Protein 9IUW (pdb70)

Structure (mmCIF, N/CA/C/O backbone):
data_9IUW
#
_entry.id   9IUW
#
_cell.length_a   113.230
_cell.length_b   37.080
_cell.length_c   59.070
_cell.angle_alpha   90.00
_cell.angle_beta   103.56
_cell.angle_gamma   90.00
#
_symmetry.space_group_name_H-M   'C 1 2 1'
#
loop_
_entity.id
_entity.type
_entity.pdbx_description
1 polymer 'Partial alanyl-tRNA synthetase matches COOH terminus'
2 non-polymer 'ZINC ION'
3 water water
#
loop_
_atom_site.group_PDB
_atom_site.id
_atom_site.type_symbol
_atom_site.label_atom_id
_atom_site.label_alt_id
_atom_site.label_comp_id
_atom_site.label_asym_id
_atom_site.label_entity_id
_atom_site.label_seq_id
_atom_site.pdbx_PDB_ins_code
_atom_site.Cartn_x
_atom_site.Cartn_y
_atom_site.Cartn_z
_atom_site.occupancy
_atom_site.B_iso_or_equiv
_atom_site.auth_seq_id
_atom_site.auth_comp_id
_atom_site.auth_asym_id
_atom_site.auth_atom_id
_atom_site.pdbx_PDB_model_num
ATOM 1 N N . THR A 1 2 ? 11.260 -11.589 -38.999 1.00 19.35 2 THR A N 1
ATOM 2 C CA . THR A 1 2 ? 11.900 -12.853 -39.343 1.00 21.35 2 THR A CA 1
ATOM 3 C C . THR A 1 2 ? 11.378 -13.970 -38.462 1.00 18.67 2 THR A C 1
ATOM 4 O O . THR A 1 2 ? 11.138 -13.749 -37.274 1.00 19.19 2 THR A O 1
ATOM 8 N N . ARG A 1 3 ? 11.203 -15.168 -39.021 1.00 15.24 3 ARG A N 1
ATOM 9 C CA . ARG A 1 3 ? 10.865 -16.323 -38.193 1.00 15.64 3 ARG A CA 1
ATOM 10 C C . ARG A 1 3 ? 12.142 -16.864 -37.567 1.00 14.71 3 ARG A C 1
ATOM 11 O O . ARG A 1 3 ? 13.058 -17.286 -38.282 1.00 14.97 3 ARG A O 1
ATOM 19 N N . LEU A 1 4 ? 12.210 -16.854 -36.237 1.00 15.26 4 LEU A N 1
ATOM 20 C CA . LEU A 1 4 ? 13.461 -17.161 -35.540 1.00 15.71 4 LEU A CA 1
ATOM 21 C C . LEU A 1 4 ? 13.444 -18.639 -35.174 1.00 16.76 4 LEU A C 1
ATOM 22 O O . LEU A 1 4 ? 13.008 -19.025 -34.088 1.00 15.95 4 LEU A O 1
ATOM 27 N N . LEU A 1 5 ? 13.915 -19.480 -36.103 1.00 14.54 5 LEU A N 1
ATOM 28 C CA . LEU A 1 5 ? 13.911 -20.924 -35.879 1.00 15.71 5 LEU A CA 1
ATOM 29 C C . LEU A 1 5 ? 14.772 -21.322 -34.690 1.00 13.06 5 LEU A C 1
ATOM 30 O O . LEU A 1 5 ? 14.512 -22.353 -34.054 1.00 16.78 5 LEU A O 1
ATOM 35 N N . TYR A 1 6 ? 15.812 -20.541 -34.383 1.00 14.48 6 TYR A N 1
ATOM 36 C CA . TYR A 1 6 ? 16.679 -20.919 -33.276 1.00 11.15 6 TYR A CA 1
ATOM 37 C C . TYR A 1 6 ? 15.969 -20.817 -31.932 1.00 13.77 6 TYR A C 1
ATOM 38 O O . TYR A 1 6 ? 16.419 -21.436 -30.965 1.00 13.84 6 TYR A O 1
ATOM 47 N N . TYR A 1 7 ? 14.879 -20.045 -31.841 1.00 15.37 7 TYR A N 1
ATOM 48 C CA . TYR A 1 7 ? 14.049 -20.054 -30.640 1.00 15.13 7 TYR A CA 1
ATOM 49 C C . TYR A 1 7 ? 12.991 -21.159 -30.644 1.00 17.83 7 TYR A C 1
ATOM 50 O O . TYR A 1 7 ? 12.449 -21.477 -29.578 1.00 21.27 7 TYR A O 1
ATOM 59 N N . GLU A 1 8 ? 12.662 -21.735 -31.809 1.00 15.23 8 GLU A N 1
ATOM 60 C CA . GLU A 1 8 ? 11.832 -22.940 -31.837 1.00 16.46 8 GLU A CA 1
ATOM 61 C C . GLU A 1 8 ? 12.637 -24.191 -31.502 1.00 20.26 8 GLU A C 1
ATOM 62 O O . GLU A 1 8 ? 12.106 -25.121 -30.883 1.00 18.59 8 GLU A O 1
ATOM 68 N N . ASP A 1 9 ? 13.914 -24.237 -31.904 1.00 17.01 9 ASP A N 1
ATOM 69 C CA . ASP A 1 9 ? 14.737 -25.431 -31.689 1.00 15.74 9 ASP A CA 1
ATOM 70 C C . ASP A 1 9 ? 16.206 -25.003 -31.676 1.00 16.82 9 ASP A C 1
ATOM 71 O O . ASP A 1 9 ? 16.783 -24.756 -32.734 1.00 14.08 9 ASP A O 1
ATOM 76 N N . ALA A 1 10 ? 16.804 -24.948 -30.483 1.00 15.80 10 ALA A N 1
ATOM 77 C CA . ALA A 1 10 ? 18.213 -24.591 -30.393 1.00 16.62 10 ALA A CA 1
ATOM 78 C C . ALA A 1 10 ? 19.136 -25.649 -30.985 1.00 15.60 10 ALA A C 1
ATOM 79 O O . ALA A 1 10 ? 20.326 -25.372 -31.165 1.00 15.01 10 ALA A O 1
ATOM 81 N N . TYR A 1 11 ? 18.629 -26.843 -31.293 1.00 15.14 11 TYR A N 1
ATOM 82 C CA . TYR A 1 11 ? 19.458 -27.910 -31.826 1.00 13.70 11 TYR A CA 1
ATOM 83 C C . TYR A 1 11 ? 19.253 -28.119 -33.323 1.00 14.51 11 TYR A C 1
ATOM 84 O O . TYR A 1 11 ? 19.814 -29.060 -33.896 1.00 15.15 11 TYR A O 1
ATOM 93 N N . LEU A 1 12 ? 18.468 -27.267 -33.964 1.00 14.91 12 LEU A N 1
ATOM 94 C CA . LEU A 1 12 ? 18.335 -27.282 -35.418 1.00 14.40 12 LEU A CA 1
ATOM 95 C C . LEU A 1 12 ? 19.607 -26.714 -36.043 1.00 14.44 12 LEU A C 1
ATOM 96 O O . LEU A 1 12 ? 19.861 -25.512 -35.955 1.00 17.92 12 LEU A O 1
ATOM 101 N N . LYS A 1 13 ? 20.405 -27.590 -36.667 1.00 16.49 13 LYS A N 1
ATOM 102 C CA . LYS A 1 13 ? 21.741 -27.272 -37.162 1.00 17.55 13 LYS A CA 1
ATOM 103 C C . LYS A 1 13 ? 21.752 -26.843 -38.621 1.00 15.26 13 LYS A C 1
ATOM 104 O O . LYS A 1 13 ? 22.730 -26.230 -39.069 1.00 14.60 13 LYS A O 1
ATOM 108 N N . GLU A 1 14 ? 20.721 -27.205 -39.379 1.00 13.32 14 GLU A N 1
ATOM 109 C CA . GLU A 1 14 ? 20.638 -26.928 -40.804 1.00 16.96 14 GLU A CA 1
ATOM 110 C C . GLU A 1 14 ? 19.178 -26.648 -41.119 1.00 16.87 14 GLU A C 1
ATOM 111 O O . GLU A 1 14 ? 18.276 -27.210 -40.484 1.00 15.89 14 GLU A O 1
ATOM 117 N N . ALA A 1 15 ? 18.946 -25.751 -42.072 1.00 15.28 15 ALA A N 1
ATOM 118 C CA . ALA A 1 15 ? 17.588 -25.451 -42.503 1.00 16.04 15 ALA A CA 1
ATOM 119 C C . ALA A 1 15 ? 17.630 -24.843 -43.894 1.00 18.80 15 ALA A C 1
ATOM 120 O O . ALA A 1 15 ? 18.689 -24.454 -44.396 1.00 14.74 15 ALA A O 1
ATOM 122 N N . LYS A 1 16 ? 16.456 -24.769 -44.514 1.00 16.36 16 LYS A N 1
ATOM 123 C CA . LYS A 1 16 ? 16.280 -24.042 -45.764 1.00 14.46 16 LYS A CA 1
ATOM 124 C C . LYS A 1 16 ? 15.563 -22.722 -45.499 1.00 15.27 16 LYS A C 1
ATOM 125 O O . LYS A 1 16 ? 14.836 -22.572 -44.515 1.00 17.93 16 LYS A O 1
ATOM 127 N N . ALA A 1 17 ? 15.776 -21.756 -46.392 1.00 13.45 17 ALA A N 1
ATOM 128 C CA . ALA A 1 17 ? 15.174 -20.436 -46.255 1.00 13.46 17 ALA A CA 1
ATOM 129 C C . ALA A 1 17 ? 15.033 -19.808 -47.637 1.00 13.61 17 ALA A C 1
ATOM 130 O O . ALA A 1 17 ? 15.648 -20.256 -48.604 1.00 19.23 17 ALA A O 1
ATOM 132 N N . LYS A 1 18 ? 14.202 -18.779 -47.722 1.00 15.86 18 LYS A N 1
ATOM 133 C CA . LYS A 1 18 ? 14.041 -17.996 -48.947 1.00 15.67 18 LYS A CA 1
ATOM 134 C C . LYS A 1 18 ? 14.645 -16.614 -48.745 1.00 12.66 18 LYS A C 1
ATOM 135 O O . LYS A 1 18 ? 14.416 -15.980 -47.714 1.00 15.17 18 LYS A O 1
ATOM 137 N N . VAL A 1 19 ? 15.409 -16.144 -49.730 1.00 15.42 19 VAL A N 1
ATOM 138 C CA . VAL A 1 19 ? 15.923 -14.776 -49.709 1.00 14.73 19 VAL A CA 1
ATOM 139 C C . VAL A 1 19 ? 14.796 -13.792 -50.038 1.00 17.47 19 VAL A C 1
ATOM 140 O O . VAL A 1 19 ? 14.188 -13.855 -51.113 1.00 18.85 19 VAL A O 1
ATOM 144 N N . LEU A 1 20 ? 14.514 -12.874 -49.109 1.00 18.28 20 LEU A N 1
ATOM 145 C CA . LEU A 1 20 ? 13.557 -11.790 -49.335 1.00 18.26 20 LEU A CA 1
ATOM 146 C C . LEU A 1 20 ? 14.204 -10.535 -49.916 1.00 21.77 20 LEU A C 1
ATOM 147 O O . LEU A 1 20 ? 13.628 -9.896 -50.807 1.00 21.65 20 LEU A O 1
ATOM 152 N N . GLU A 1 21 ? 15.377 -10.147 -49.417 1.00 18.28 21 GLU A N 1
ATOM 153 C CA . GLU A 1 21 ? 16.018 -8.903 -49.817 1.00 19.56 21 GLU A CA 1
ATOM 154 C C . GLU A 1 21 ? 17.525 -9.094 -49.795 1.00 23.25 21 GLU A C 1
ATOM 155 O O . GLU A 1 21 ? 18.054 -9.882 -49.003 1.00 21.32 21 GLU A O 1
ATOM 161 N N . VAL A 1 22 ? 18.208 -8.375 -50.683 1.00 20.90 22 VAL A N 1
ATOM 162 C CA . VAL A 1 22 ? 19.664 -8.290 -50.698 1.00 22.42 22 VAL A CA 1
ATOM 163 C C . VAL A 1 22 ? 19.985 -6.806 -50.715 1.00 27.52 22 VAL A C 1
ATOM 164 O O . VAL A 1 22 ? 19.786 -6.142 -51.739 1.00 31.87 22 VAL A O 1
ATOM 168 N N . LYS A 1 23 ? 20.470 -6.277 -49.594 1.00 26.73 23 LYS A N 1
ATOM 169 C CA . LYS A 1 23 ? 20.544 -4.829 -49.406 1.00 30.67 23 LYS A CA 1
ATOM 170 C C . LYS A 1 23 ? 21.982 -4.334 -49.309 1.00 39.65 23 LYS A C 1
ATOM 171 O O . LYS A 1 23 ? 22.445 -3.616 -50.197 1.00 56.49 23 LYS A O 1
ATOM 173 N N . ASP A 1 24 ? 22.698 -4.674 -48.245 1.00 33.43 24 ASP A N 1
ATOM 174 C CA . ASP A 1 24 ? 23.984 -4.047 -47.955 1.00 37.42 24 ASP A CA 1
ATOM 175 C C . ASP A 1 24 ? 24.977 -5.153 -47.609 1.00 34.54 24 ASP A C 1
ATOM 176 O O . ASP A 1 24 ? 25.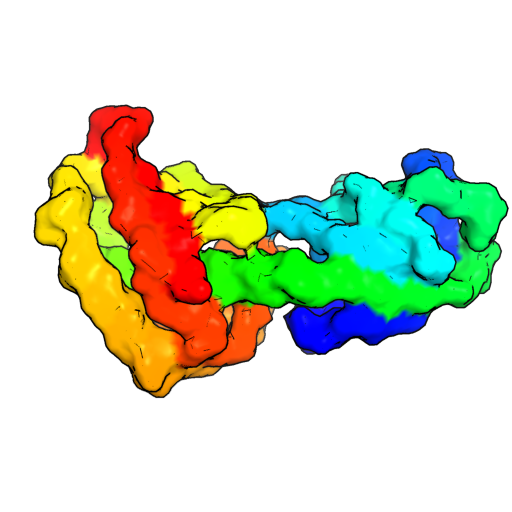342 -5.353 -46.450 1.00 36.84 24 ASP A O 1
ATOM 178 N N . ASN A 1 25 ? 25.408 -5.889 -48.633 1.00 28.42 25 ASN A N 1
ATOM 179 C CA . ASN A 1 25 ? 26.201 -7.107 -48.487 1.00 26.76 25 ASN A CA 1
ATOM 180 C C . ASN A 1 25 ? 25.506 -8.151 -47.625 1.00 24.19 25 ASN A C 1
ATOM 181 O O . ASN A 1 25 ? 26.141 -9.128 -47.214 1.00 19.05 25 ASN A O 1
ATOM 186 N N . ALA A 1 26 ? 24.212 -7.991 -47.371 1.00 20.51 26 ALA A N 1
ATOM 187 C CA . ALA A 1 26 ? 23.512 -8.785 -46.376 1.00 16.00 26 ALA A CA 1
ATOM 188 C C . ALA A 1 26 ? 22.255 -9.391 -46.977 1.00 19.89 26 ALA A C 1
ATOM 189 O O . ALA A 1 26 ? 21.641 -8.818 -47.883 1.00 19.97 26 ALA A O 1
ATOM 191 N N . LEU A 1 27 ? 21.872 -10.556 -46.456 1.00 16.26 27 LEU A N 1
ATOM 192 C CA . LEU A 1 27 ? 20.666 -11.251 -46.884 1.00 15.62 27 LEU A CA 1
ATOM 193 C C . LEU A 1 27 ? 19.615 -11.170 -45.790 1.00 17.29 27 LEU A C 1
ATOM 194 O O . LEU A 1 27 ? 19.900 -11.459 -44.618 1.00 12.75 27 LEU A O 1
ATOM 199 N N . LEU A 1 28 ? 18.405 -10.773 -46.180 1.00 13.49 28 LEU A N 1
ATOM 200 C CA . LEU A 1 28 ? 17.221 -10.868 -45.335 1.00 17.27 28 LEU A CA 1
ATOM 201 C C . LEU A 1 28 ? 16.477 -12.137 -45.740 1.00 15.42 28 LEU A C 1
ATOM 202 O O . LEU A 1 28 ? 16.120 -12.299 -46.911 1.00 15.31 28 LEU A O 1
ATOM 207 N N . LEU A 1 29 ? 16.265 -13.037 -44.789 1.00 14.72 29 LEU A N 1
ATOM 208 C CA . LEU A 1 29 ? 15.647 -14.331 -45.049 1.00 13.40 29 LEU A CA 1
ATOM 209 C C . LEU A 1 29 ? 14.268 -14.357 -44.408 1.00 15.69 29 LEU A C 1
ATOM 210 O O . LEU A 1 29 ? 14.000 -13.631 -43.446 1.00 16.22 29 LEU A O 1
ATOM 215 N N . ASP A 1 30 ? 13.398 -15.231 -44.914 1.00 15.32 30 ASP A N 1
ATOM 216 C CA . ASP A 1 30 ? 12.091 -15.336 -44.281 1.00 18.04 30 ASP A CA 1
ATOM 217 C C . ASP A 1 30 ? 12.184 -16.035 -42.928 1.00 17.31 30 ASP A C 1
ATOM 218 O O . ASP A 1 30 ? 11.390 -15.739 -42.027 1.00 16.08 30 ASP A O 1
ATOM 223 N N . GLN A 1 31 ? 13.155 -16.935 -42.758 1.00 14.07 31 GLN A N 1
ATOM 224 C CA . GLN A 1 31 ? 13.370 -17.640 -41.496 1.00 16.65 31 GLN A CA 1
ATOM 225 C C . GLN A 1 31 ? 14.852 -17.958 -41.357 1.00 13.32 31 GLN A C 1
ATOM 226 O O . GLN A 1 31 ? 15.557 -18.101 -42.355 1.00 14.19 31 GLN A O 1
ATOM 232 N N . THR A 1 32 ? 15.331 -18.087 -40.116 1.00 12.24 32 THR A N 1
ATOM 233 C CA . THR A 1 32 ? 16.760 -18.347 -39.973 1.00 13.81 32 THR A CA 1
ATOM 234 C C . THR A 1 32 ? 17.056 -19.127 -38.704 1.00 12.89 32 THR A C 1
ATOM 235 O O . THR A 1 32 ? 16.350 -19.006 -37.701 1.00 12.55 32 THR A O 1
ATOM 239 N N . ILE A 1 33 ? 18.141 -19.907 -38.755 1.00 10.60 33 ILE A N 1
ATOM 240 C CA . ILE A 1 33 ? 18.698 -20.538 -37.568 1.00 10.25 33 ILE A CA 1
ATOM 241 C C . ILE A 1 33 ? 19.884 -19.772 -37.009 1.00 14.00 33 ILE A C 1
ATOM 242 O O . ILE A 1 33 ? 20.416 -20.172 -35.967 1.00 11.41 33 ILE A O 1
ATOM 247 N N . PHE A 1 34 ? 20.311 -18.682 -37.655 1.00 9.29 34 PHE A N 1
ATOM 248 C CA . PHE A 1 34 ? 21.486 -17.939 -37.197 1.00 11.25 34 PHE A CA 1
ATOM 249 C C . PHE A 1 34 ? 21.110 -16.974 -36.082 1.00 9.39 34 PHE A C 1
ATOM 250 O O . PHE A 1 34 ? 20.308 -16.055 -36.286 1.00 11.85 34 PHE A O 1
ATOM 258 N N . TYR A 1 35 ? 21.708 -17.166 -34.910 1.00 11.35 35 TYR A N 1
ATOM 259 C CA . TYR A 1 35 ? 21.450 -16.278 -33.785 1.00 10.97 35 TYR A CA 1
ATOM 260 C C . TYR A 1 35 ? 22.134 -14.930 -34.010 1.00 13.43 35 TYR A C 1
ATOM 261 O O . TYR A 1 35 ? 23.351 -14.893 -34.249 1.00 14.54 35 TYR A O 1
ATOM 270 N N . PRO A 1 36 ? 21.403 -13.814 -33.941 1.00 10.70 36 PRO A N 1
ATOM 271 C CA . PRO A 1 36 ? 22.027 -12.493 -34.043 1.00 10.11 36 PRO A CA 1
ATOM 272 C C . PRO A 1 36 ? 22.536 -11.995 -32.697 1.00 11.29 36 PRO A C 1
ATOM 273 O O . PRO A 1 36 ? 21.988 -12.310 -31.643 1.00 14.51 36 PRO A O 1
ATOM 277 N N . THR A 1 37 ? 23.600 -11.190 -32.754 1.00 15.31 37 THR A N 1
ATOM 278 C CA . THR A 1 37 ? 24.270 -10.703 -31.547 1.00 12.19 37 THR A CA 1
ATOM 279 C C . THR A 1 37 ? 23.265 -10.096 -30.570 1.00 16.51 37 THR A C 1
ATOM 280 O O . THR A 1 37 ? 22.458 -9.246 -30.946 1.00 17.44 37 THR A O 1
ATOM 284 N N . GLY A 1 38 ? 23.300 -10.546 -29.321 1.00 16.70 38 GLY A N 1
ATOM 285 C CA . GLY A 1 38 ? 22.439 -9.953 -28.302 1.00 17.42 38 GLY A CA 1
ATOM 286 C C . GLY A 1 38 ? 22.529 -10.711 -26.996 1.00 19.06 38 GLY A C 1
ATOM 287 O O . GLY A 1 38 ? 22.889 -11.892 -26.960 1.00 18.50 38 GLY A O 1
ATOM 288 N N . GLY A 1 39 ? 22.197 -10.001 -25.910 1.00 19.73 39 GLY A N 1
ATOM 289 C CA . GLY A 1 39 ? 22.137 -10.644 -24.607 1.00 22.12 39 GLY A CA 1
ATOM 290 C C . GLY A 1 39 ? 23.470 -11.104 -24.058 1.00 19.84 39 GLY A C 1
ATOM 291 O O . GLY A 1 39 ? 23.502 -11.981 -23.178 1.00 20.00 39 GLY A O 1
ATOM 292 N N . GLY A 1 40 ? 24.573 -10.535 -24.549 1.00 21.13 40 GLY A N 1
ATOM 293 C CA . GLY A 1 40 ? 25.906 -10.985 -24.207 1.00 18.23 40 GLY A CA 1
ATOM 294 C C . GLY A 1 40 ? 26.417 -12.173 -24.998 1.00 15.41 40 GLY A C 1
ATOM 295 O O . GLY A 1 40 ? 27.594 -12.536 -24.842 1.00 13.53 40 GLY A O 1
ATOM 296 N N . GLN A 1 41 ? 25.567 -12.805 -25.849 1.00 12.36 41 GLN A N 1
ATOM 297 C CA . GLN A 1 41 ? 25.962 -13.965 -26.643 1.00 11.08 41 GLN A CA 1
ATOM 298 C C . GLN A 1 41 ? 26.324 -13.524 -28.056 1.00 12.85 41 GLN A C 1
ATOM 299 O O . GLN A 1 41 ? 25.501 -12.882 -28.724 1.00 13.40 41 GLN A O 1
ATOM 305 N N . PRO A 1 42 ? 27.517 -13.861 -28.545 1.00 12.05 42 PRO A N 1
ATOM 306 C CA . PRO A 1 42 ? 27.900 -13.488 -29.917 1.00 14.32 42 PRO A CA 1
ATOM 307 C C . PRO A 1 42 ? 27.015 -14.152 -30.961 1.00 12.75 42 PRO A C 1
ATOM 308 O O . PRO A 1 42 ? 26.389 -15.184 -30.719 1.00 11.72 42 PRO A O 1
ATOM 312 N N . HIS A 1 43 ? 26.992 -13.548 -32.148 1.00 11.26 43 HIS A N 1
ATOM 313 C CA . HIS A 1 43 ? 26.228 -14.098 -33.255 1.00 11.90 43 HIS A CA 1
ATOM 314 C C . HIS A 1 43 ? 26.841 -15.411 -33.733 1.00 11.90 43 HIS A C 1
ATOM 315 O O . HIS A 1 43 ? 28.034 -15.678 -33.546 1.00 11.24 43 HIS A O 1
ATOM 322 N N . ASP A 1 44 ? 25.995 -16.247 -34.327 1.00 11.89 44 ASP A N 1
ATOM 323 C CA . ASP A 1 44 ? 26.427 -17.533 -34.841 1.00 11.85 44 ASP A CA 1
ATOM 324 C C . ASP A 1 44 ? 27.374 -17.361 -36.015 1.00 11.95 44 ASP A C 1
ATOM 325 O O . ASP A 1 44 ? 27.332 -16.365 -36.740 1.00 12.92 44 ASP A O 1
ATOM 330 N N . ARG A 1 45 ? 28.225 -18.353 -36.186 1.00 10.45 45 ARG A N 1
ATOM 331 C CA . ARG A 1 45 ? 29.043 -18.524 -37.373 1.00 11.16 45 ARG A CA 1
ATOM 332 C C . ARG A 1 45 ? 28.416 -19.619 -38.221 1.00 11.80 45 ARG A C 1
ATOM 333 O O . ARG A 1 45 ? 27.634 -20.433 -37.727 1.00 12.58 45 ARG A O 1
ATOM 341 N N . GLY A 1 46 ? 28.749 -19.637 -39.504 1.00 10.57 46 GLY A N 1
ATOM 342 C CA . GLY A 1 46 ? 28.217 -20.694 -40.349 1.00 10.65 46 GLY A CA 1
ATOM 343 C C . GLY A 1 46 ? 28.316 -20.315 -41.815 1.00 12.23 46 GLY A C 1
ATOM 344 O O . GLY A 1 46 ? 29.110 -19.461 -42.191 1.00 10.22 46 GLY A O 1
ATOM 345 N N . TRP A 1 47 ? 27.467 -20.961 -42.620 1.00 8.17 47 TRP A N 1
ATOM 346 C CA . TRP A 1 47 ? 27.527 -20.848 -44.069 1.00 12.08 47 TRP A CA 1
ATOM 347 C C . TRP A 1 47 ? 26.111 -20.794 -44.626 1.00 13.40 47 TRP A C 1
ATOM 348 O O . TRP A 1 47 ? 25.191 -21.407 -44.080 1.00 11.60 47 TRP A O 1
ATOM 359 N N . ILE A 1 48 ? 25.945 -20.041 -45.709 1.00 8.75 48 ILE A N 1
ATOM 360 C CA . ILE A 1 48 ? 24.717 -20.022 -46.493 1.00 9.64 48 ILE A CA 1
ATOM 361 C C . ILE A 1 48 ? 25.116 -20.392 -47.916 1.00 11.50 48 ILE A C 1
ATOM 362 O O . ILE A 1 48 ? 25.929 -19.692 -48.528 1.00 10.56 48 ILE A O 1
ATOM 367 N N . ASN A 1 49 ? 24.583 -21.503 -48.422 1.00 11.76 49 ASN A N 1
ATOM 368 C CA . ASN A 1 49 ? 25.021 -22.062 -49.712 1.00 13.92 49 ASN A CA 1
ATOM 369 C C . ASN A 1 49 ? 26.540 -22.215 -49.778 1.00 14.04 49 ASN A C 1
ATOM 370 O O . ASN A 1 49 ? 27.165 -21.983 -50.815 1.00 13.10 49 ASN A O 1
ATOM 375 N N . GLY A 1 50 ? 27.142 -22.611 -48.663 1.00 12.53 50 GLY A N 1
ATOM 376 C CA . GLY A 1 50 ? 28.581 -22.786 -48.626 1.00 14.23 50 GLY A CA 1
ATOM 377 C C . GLY A 1 50 ? 29.391 -21.510 -48.651 1.00 14.07 50 GLY A C 1
ATOM 378 O O . GLY A 1 50 ? 30.591 -21.562 -48.933 1.00 14.85 50 GLY A O 1
ATOM 379 N N . VAL A 1 51 ? 28.766 -20.368 -48.372 1.00 10.60 51 VAL A N 1
ATOM 380 C CA . VAL A 1 51 ? 29.420 -19.060 -48.314 1.00 9.35 51 VAL A CA 1
ATOM 381 C C . VAL A 1 51 ? 29.528 -18.633 -46.856 1.00 10.77 51 VAL A C 1
ATOM 382 O O . VAL A 1 51 ? 28.546 -18.714 -46.111 1.00 10.87 51 VAL A O 1
ATOM 386 N N . GLU A 1 52 ? 30.707 -18.140 -46.460 1.00 11.43 52 GLU A N 1
ATOM 387 C CA . GLU A 1 52 ? 30.937 -17.751 -45.068 1.00 10.31 52 GLU A CA 1
ATOM 388 C C . GLU A 1 52 ? 30.037 -16.599 -44.647 1.00 13.38 52 GLU A C 1
ATOM 389 O O . GLU A 1 52 ? 29.930 -15.585 -45.345 1.00 13.98 52 GLU A O 1
ATOM 395 N N . VAL A 1 53 ? 29.415 -16.743 -43.480 1.00 11.63 53 VAL A N 1
ATOM 396 C CA . VAL A 1 53 ? 28.645 -15.669 -42.857 1.00 11.19 53 VAL A CA 1
ATOM 397 C C . VAL A 1 53 ? 29.589 -14.795 -42.035 1.00 13.59 53 VAL A C 1
ATOM 398 O O . VAL A 1 53 ? 30.366 -15.308 -41.220 1.00 15.45 53 VAL A O 1
ATOM 402 N N . LEU A 1 54 ? 29.535 -13.477 -42.257 1.00 11.36 54 LEU A N 1
ATOM 403 C CA . LEU A 1 54 ? 30.452 -12.538 -41.608 1.00 13.70 54 LEU A CA 1
ATOM 404 C C . LEU A 1 54 ? 29.839 -11.835 -40.402 1.00 14.49 54 LEU A C 1
ATOM 405 O O . LEU A 1 54 ? 30.576 -11.379 -39.508 1.00 16.03 54 LEU A O 1
ATOM 410 N N . ASP A 1 55 ? 28.521 -11.736 -40.361 1.00 13.60 55 ASP A N 1
ATOM 411 C CA . ASP A 1 55 ? 27.807 -11.014 -39.320 1.00 12.43 55 ASP A CA 1
ATOM 412 C C . ASP A 1 55 ? 26.349 -11.426 -39.383 1.00 12.77 55 ASP A C 1
ATOM 413 O O . ASP A 1 55 ? 25.834 -11.778 -40.454 1.00 11.72 55 ASP A O 1
ATOM 418 N N . VAL A 1 56 ? 25.706 -11.414 -38.221 1.00 11.71 56 VAL A N 1
ATOM 419 C CA . VAL A 1 56 ? 24.266 -11.626 -38.107 1.00 12.92 56 VAL A CA 1
ATOM 420 C C . VAL A 1 56 ? 23.770 -10.612 -37.089 1.00 14.23 56 VAL A C 1
ATOM 421 O O . VAL A 1 56 ? 24.233 -10.613 -35.944 1.00 13.36 56 VAL A O 1
ATOM 425 N N . TYR A 1 57 ? 22.822 -9.767 -37.489 1.00 14.58 57 TYR A N 1
ATOM 426 C CA . TYR A 1 57 ? 22.333 -8.729 -36.596 1.00 15.42 57 TYR A CA 1
ATOM 427 C C . TYR A 1 57 ? 20.857 -8.487 -36.865 1.00 17.31 57 TYR A C 1
ATOM 428 O O . TYR A 1 57 ? 20.329 -8.840 -37.923 1.00 15.19 57 TYR A O 1
ATOM 437 N N . LYS A 1 58 ? 20.216 -7.864 -35.886 1.00 16.51 58 LYS A N 1
ATOM 438 C CA . LYS A 1 58 ? 18.792 -7.517 -36.030 1.00 20.08 58 LYS A CA 1
ATOM 439 C C . LYS A 1 58 ? 18.674 -6.026 -36.360 1.00 29.06 58 LYS A C 1
ATOM 440 O O . LYS A 1 58 ? 19.418 -5.223 -35.764 1.00 30.79 58 LYS A O 1
ATOM 446 N N . ASP A 1 59 ? 17.812 -5.682 -37.302 1.00 22.95 59 ASP A N 1
ATOM 447 C CA . ASP A 1 59 ? 17.566 -4.263 -37.644 1.00 27.53 59 ASP A CA 1
ATOM 448 C C . ASP A 1 59 ? 16.604 -3.695 -36.602 1.00 33.32 59 ASP A C 1
ATOM 449 O O . ASP A 1 59 ? 16.095 -4.471 -35.770 1.00 33.30 59 ASP A O 1
ATOM 454 N N . GLU A 1 60 ? 16.354 -2.387 -36.669 1.00 30.00 60 GLU A N 1
ATOM 455 C CA . GLU A 1 60 ? 15.513 -1.752 -35.628 1.00 30.00 60 GLU A CA 1
ATOM 456 C C . GLU A 1 60 ? 14.075 -2.303 -35.658 1.00 30.00 60 GLU A C 1
ATOM 457 O O . GLU A 1 60 ? 13.381 -2.138 -34.650 1.00 30.00 60 GLU A O 1
ATOM 459 N N . GLU A 1 61 ? 13.658 -2.956 -36.747 1.00 38.28 61 GLU A N 1
ATOM 460 C CA . GLU A 1 61 ? 12.309 -3.576 -36.851 1.00 31.96 61 GLU A CA 1
ATOM 461 C C . GLU A 1 61 ? 12.283 -5.023 -36.340 1.00 34.16 61 GLU A C 1
ATOM 462 O O . GLU A 1 61 ? 11.207 -5.627 -36.338 1.00 36.45 61 GLU A O 1
ATOM 464 N N . GLY A 1 62 ? 13.434 -5.575 -35.982 1.00 31.46 62 GLY A N 1
ATOM 465 C CA . GLY A 1 62 ? 13.489 -6.945 -35.443 1.00 31.63 62 GLY A CA 1
ATOM 466 C C . GLY A 1 62 ? 13.902 -7.977 -36.476 1.00 27.93 62 GLY A C 1
ATOM 467 O O . GLY A 1 62 ? 13.996 -9.147 -36.099 1.00 30.63 62 GLY A O 1
ATOM 468 N N . ASN A 1 63 ? 14.097 -7.576 -37.729 1.00 25.29 63 ASN A N 1
ATOM 469 C CA . ASN A 1 63 ? 14.410 -8.562 -38.755 1.00 21.46 63 ASN A CA 1
ATOM 470 C C . ASN A 1 63 ? 15.909 -8.844 -38.782 1.00 20.27 63 ASN A C 1
ATOM 471 O O . ASN A 1 63 ? 16.727 -7.988 -38.442 1.00 20.34 63 ASN A O 1
ATOM 476 N N . VAL A 1 64 ? 16.267 -10.052 -39.211 1.00 19.90 64 VAL A N 1
ATOM 477 C CA . VAL A 1 64 ? 17.637 -10.546 -39.086 1.00 16.66 64 VAL A CA 1
ATOM 478 C C . VAL A 1 64 ? 18.334 -10.470 -40.441 1.00 14.97 64 VAL A C 1
ATOM 479 O O . VAL A 1 64 ? 17.869 -11.062 -41.422 1.00 13.52 64 VAL A O 1
ATOM 483 N N . TRP A 1 65 ? 19.464 -9.772 -40.484 1.00 10.95 65 TRP A N 1
ATOM 484 C CA . TRP A 1 65 ? 20.268 -9.636 -41.690 1.00 14.38 65 TRP A CA 1
ATOM 485 C C . TRP A 1 65 ? 21.540 -10.469 -41.567 1.00 14.58 65 TRP A C 1
ATOM 486 O O . TRP A 1 65 ? 22.147 -10.530 -40.496 1.00 14.61 65 TRP A O 1
ATOM 497 N N . HIS A 1 66 ? 21.943 -11.118 -42.667 1.00 12.35 66 HIS A N 1
ATOM 498 C CA . HIS A 1 66 ? 23.103 -12.011 -42.679 1.00 15.75 66 HIS A CA 1
ATOM 499 C C . HIS A 1 66 ? 24.134 -11.464 -43.660 1.00 16.43 66 HIS A C 1
ATOM 500 O O . HIS A 1 66 ? 23.913 -11.495 -44.875 1.00 16.00 66 HIS A O 1
ATOM 507 N N . VAL A 1 67 ? 25.261 -10.970 -43.156 1.00 15.05 67 VAL A N 1
ATOM 508 C CA . VAL A 1 67 ? 26.315 -10.492 -44.045 1.00 16.23 67 VAL A CA 1
ATOM 509 C C . VAL A 1 67 ? 27.062 -11.698 -44.600 1.00 13.59 67 VAL A C 1
ATOM 510 O O . VAL A 1 67 ? 27.452 -12.593 -43.842 1.00 14.41 67 VAL A O 1
ATOM 514 N N . VAL A 1 68 ? 27.247 -11.743 -45.924 1.00 13.38 68 VAL A N 1
ATOM 515 C CA . VAL A 1 68 ? 27.920 -12.879 -46.541 1.00 14.58 68 VAL A CA 1
ATOM 516 C C . VAL A 1 68 ? 29.186 -12.408 -47.243 1.00 14.67 68 VAL A C 1
ATOM 517 O O . VAL A 1 68 ? 29.277 -11.275 -47.728 1.00 13.92 68 VAL A O 1
ATOM 521 N N . LYS A 1 69 ? 30.174 -13.310 -47.301 1.00 14.95 69 LYS A N 1
ATOM 522 C CA . LYS A 1 69 ? 31.475 -12.986 -47.877 1.00 12.42 69 LYS A CA 1
ATOM 523 C C . LYS A 1 69 ? 31.471 -13.019 -49.402 1.00 14.35 69 LYS A C 1
ATOM 524 O O . LYS A 1 69 ? 32.365 -12.422 -50.009 1.00 15.75 69 LYS A O 1
ATOM 530 N N . GLU A 1 70 ? 30.483 -13.666 -50.033 1.00 14.02 70 GLU A N 1
ATOM 531 C CA . GLU A 1 70 ? 30.378 -13.724 -51.498 1.00 13.39 70 GLU A CA 1
ATOM 532 C C . GLU A 1 70 ? 28.942 -13.387 -51.883 1.00 19.30 70 GLU A C 1
ATOM 533 O O . GLU A 1 70 ? 28.074 -14.265 -51.893 1.00 21.60 70 GLU A O 1
ATOM 539 N N . LEU A 1 71 ? 28.696 -12.129 -52.230 1.00 19.90 71 LEU A N 1
ATOM 540 C CA . LEU A 1 71 ? 27.330 -11.690 -52.493 1.00 18.78 71 LEU A CA 1
ATOM 541 C C . LEU A 1 71 ? 26.826 -12.095 -53.873 1.00 20.36 71 LEU A C 1
ATOM 542 O O . LEU A 1 71 ? 25.609 -12.193 -54.064 1.00 19.86 71 LEU A O 1
ATOM 547 N N . GLU A 1 72 ? 27.729 -12.352 -54.824 1.00 18.73 72 GLU A N 1
ATOM 548 C CA . GLU A 1 72 ? 27.349 -12.403 -56.230 1.00 18.37 72 GLU A CA 1
ATOM 549 C C . GLU A 1 72 ? 26.318 -13.490 -56.526 1.00 21.29 72 GLU A C 1
ATOM 550 O O . GLU A 1 72 ? 25.513 -13.337 -57.450 1.00 25.75 72 GLU A O 1
ATOM 552 N N . LYS A 1 73 ? 26.315 -14.589 -55.772 1.00 24.34 73 LYS A N 1
ATOM 553 C CA . LYS A 1 73 ? 25.443 -15.716 -56.090 1.00 24.55 73 LYS A CA 1
ATOM 554 C C . LYS A 1 73 ? 24.167 -15.736 -55.253 1.00 24.30 73 LYS A C 1
ATOM 555 O O . LYS A 1 73 ? 23.634 -16.816 -54.986 1.00 32.77 73 LYS A O 1
ATOM 557 N N . PHE A 1 74 ? 23.661 -14.574 -54.833 1.00 19.11 74 PHE A N 1
ATOM 558 C CA . PHE A 1 74 ? 22.403 -14.486 -54.099 1.00 15.23 74 PHE A CA 1
ATOM 559 C C . PHE A 1 74 ? 21.493 -13.440 -54.728 1.00 17.10 74 PHE A C 1
ATOM 560 O O . PHE A 1 74 ? 21.916 -12.297 -54.941 1.00 18.98 74 PHE A O 1
ATOM 568 N N . LYS A 1 75 ? 20.238 -13.806 -54.965 1.00 16.63 75 LYS A N 1
ATOM 569 C CA . LYS A 1 75 ? 19.230 -12.886 -55.476 1.00 20.09 75 LYS A CA 1
ATOM 570 C C . LYS A 1 75 ? 17.913 -13.098 -54.741 1.00 17.42 75 LYS A C 1
ATOM 571 O O . LYS A 1 75 ? 17.650 -14.189 -54.226 1.00 17.02 75 LYS A O 1
ATOM 573 N N . PRO A 1 76 ? 17.061 -12.075 -54.686 1.00 19.12 76 PRO A N 1
ATOM 574 C CA . PRO A 1 76 ? 15.747 -12.257 -54.060 1.00 17.64 76 PRO A CA 1
ATOM 575 C C . PRO A 1 76 ? 14.997 -13.420 -54.687 1.00 18.10 76 PRO A C 1
ATOM 576 O O . PRO A 1 76 ? 15.036 -13.628 -55.903 1.00 21.90 76 PRO A O 1
ATOM 580 N N . GLY A 1 77 ? 14.339 -14.202 -53.835 1.00 16.82 77 GLY A N 1
ATOM 581 C CA . GLY A 1 77 ? 13.635 -15.387 -54.267 1.00 18.32 77 GLY A CA 1
ATOM 582 C C . GLY A 1 77 ? 14.447 -16.667 -54.257 1.00 22.32 77 GLY A C 1
ATOM 583 O O . GLY A 1 77 ? 13.856 -17.752 -54.362 1.00 23.71 77 GLY A O 1
ATOM 584 N N . ASP A 1 78 ? 15.776 -16.588 -54.141 1.00 18.56 78 ASP A N 1
ATOM 585 C CA . ASP A 1 78 ? 16.580 -17.803 -54.083 1.00 17.20 78 ASP A CA 1
ATOM 586 C C . ASP A 1 78 ? 16.230 -18.618 -52.846 1.00 17.42 78 ASP A C 1
ATOM 587 O O . ASP A 1 78 ? 15.964 -18.068 -51.771 1.00 17.58 78 ASP A O 1
ATOM 592 N N . GLU A 1 79 ? 16.203 -19.936 -53.014 1.00 17.92 79 GLU A N 1
ATOM 593 C CA . GLU A 1 79 ? 16.144 -20.855 -51.890 1.00 19.36 79 GLU A CA 1
ATOM 594 C C . GLU A 1 79 ? 17.575 -21.176 -51.479 1.00 18.27 79 GLU A C 1
ATOM 595 O O . GLU A 1 79 ? 18.392 -21.571 -52.320 1.00 20.25 79 GLU A O 1
ATOM 597 N N . VAL A 1 80 ? 17.894 -20.978 -50.201 1.00 16.30 80 VAL A N 1
ATOM 598 C CA . VAL A 1 80 ? 19.268 -21.159 -49.758 1.00 14.75 80 VAL A CA 1
ATOM 599 C C . VAL A 1 80 ? 19.291 -22.201 -48.650 1.00 14.45 80 VAL A C 1
ATOM 600 O O . VAL A 1 80 ? 18.295 -22.419 -47.956 1.00 14.79 80 VAL A O 1
ATOM 604 N N . GLU A 1 81 ? 20.441 -22.853 -48.499 1.00 13.03 81 GLU A N 1
ATOM 605 C CA . GLU A 1 81 ? 20.673 -23.811 -47.430 1.00 14.10 81 GLU A CA 1
ATOM 606 C C . GLU A 1 81 ? 21.462 -23.138 -46.312 1.00 13.94 81 GLU A C 1
ATOM 607 O O . GLU A 1 81 ? 22.517 -22.549 -46.561 1.00 13.17 81 GLU A O 1
ATOM 609 N N . LEU A 1 82 ? 20.941 -23.216 -45.088 1.00 12.69 82 LEU A N 1
ATOM 610 C CA . LEU A 1 82 ? 21.595 -22.644 -43.918 1.00 12.19 82 LEU A CA 1
ATOM 611 C C . LEU A 1 82 ? 22.307 -23.752 -43.155 1.00 12.59 82 LEU A C 1
ATOM 612 O O . LEU A 1 82 ? 21.725 -24.814 -42.924 1.00 12.98 82 LEU A O 1
ATOM 617 N N . LYS A 1 83 ? 23.544 -23.494 -42.738 1.00 10.09 83 LYS A N 1
ATOM 618 C CA . LYS A 1 83 ? 24.300 -24.459 -41.942 1.00 8.80 83 LYS A CA 1
ATOM 619 C C . LYS A 1 83 ? 25.058 -23.729 -40.845 1.00 11.72 83 LYS A C 1
ATOM 620 O O . LYS A 1 83 ? 25.922 -22.901 -41.137 1.00 10.87 83 LYS A O 1
ATOM 626 N N . LEU A 1 84 ? 24.770 -24.071 -39.587 1.00 11.52 84 LEU A N 1
ATOM 627 C CA . LEU A 1 84 ? 25.498 -23.472 -38.482 1.00 10.69 84 LEU A CA 1
ATOM 628 C C . LEU A 1 84 ? 26.897 -24.056 -38.374 1.00 9.13 84 LEU A C 1
ATOM 629 O O . LEU A 1 84 ? 27.131 -25.231 -38.665 1.00 10.63 84 LEU A O 1
ATOM 634 N N . ASP A 1 85 ? 27.831 -23.221 -37.935 1.00 12.47 85 ASP A N 1
ATOM 635 C CA . ASP A 1 85 ? 29.050 -23.717 -37.304 1.00 11.86 85 ASP A CA 1
ATOM 636 C C . ASP A 1 85 ? 28.610 -24.298 -35.966 1.00 11.22 85 ASP A C 1
ATOM 637 O O . ASP A 1 85 ? 28.445 -23.570 -34.984 1.00 11.65 85 ASP A O 1
ATOM 642 N N . TRP A 1 86 ? 28.375 -25.614 -35.930 1.00 12.08 86 TRP A N 1
ATOM 643 C CA . TRP A 1 86 ? 27.767 -26.203 -34.738 1.00 12.16 86 TRP A CA 1
ATOM 644 C C . TRP A 1 86 ? 28.747 -26.273 -33.572 1.00 12.79 86 TRP A C 1
ATOM 645 O O . TRP A 1 86 ? 28.336 -26.120 -32.411 1.00 13.54 86 TRP A O 1
ATOM 656 N N . GLU A 1 87 ? 30.035 -26.504 -33.841 1.00 13.29 87 GLU A N 1
ATOM 657 C CA . GLU A 1 87 ? 31.002 -26.515 -32.748 1.00 12.69 87 GLU A CA 1
ATOM 658 C C . GLU A 1 87 ? 30.967 -25.184 -32.008 1.00 14.45 87 GLU A C 1
ATOM 659 O O . GLU A 1 87 ? 30.930 -25.147 -30.776 1.00 13.28 87 GLU A O 1
ATOM 661 N N . TYR A 1 88 ? 30.925 -24.082 -32.753 1.00 12.21 88 TYR A N 1
ATOM 662 C CA . TYR A 1 88 ? 30.877 -22.764 -32.134 1.00 10.75 88 TYR A CA 1
ATOM 663 C C . TYR A 1 88 ? 29.553 -22.544 -31.411 1.00 11.77 88 TYR A C 1
ATOM 664 O O . TYR A 1 88 ? 29.534 -22.086 -30.262 1.00 11.39 88 TYR A O 1
ATOM 673 N N . ARG A 1 89 ? 28.438 -22.906 -32.049 1.00 11.20 89 ARG A N 1
ATOM 674 C CA . ARG A 1 89 ? 27.131 -22.686 -31.438 1.00 12.06 89 ARG A CA 1
ATOM 675 C C . ARG A 1 89 ? 26.990 -23.463 -30.135 1.00 11.49 89 ARG A C 1
ATOM 676 O O . ARG A 1 89 ? 26.550 -22.917 -29.120 1.00 11.24 89 ARG A O 1
ATOM 684 N N . TYR A 1 90 ? 27.332 -24.752 -30.152 1.00 10.68 90 TYR A N 1
ATOM 685 C CA . TYR A 1 90 ? 27.090 -25.583 -28.978 1.00 12.17 90 TYR A CA 1
ATOM 686 C C . TYR A 1 90 ? 28.009 -25.205 -27.819 1.00 12.67 90 TYR A C 1
ATOM 687 O O . TYR A 1 90 ? 27.604 -25.297 -26.649 1.00 11.64 90 TYR A O 1
ATOM 696 N N . LYS A 1 91 ? 29.226 -24.738 -28.102 1.00 11.97 91 LYS A N 1
ATOM 697 C CA . LYS A 1 91 ? 30.055 -24.241 -27.006 1.00 10.59 91 LYS A CA 1
ATOM 698 C C . LYS A 1 91 ? 29.423 -22.999 -26.383 1.00 10.55 91 LYS A C 1
ATOM 699 O O . LYS A 1 91 ? 29.435 -22.840 -25.161 1.00 9.31 91 LYS A O 1
ATOM 703 N N . LEU A 1 92 ? 28.810 -22.138 -27.206 1.00 9.32 92 LEU A N 1
ATOM 704 C CA . LEU A 1 92 ? 28.139 -20.955 -26.676 1.00 10.22 92 LEU A CA 1
ATOM 705 C C . LEU A 1 92 ? 26.892 -21.335 -25.884 1.00 10.72 92 LEU A C 1
ATOM 706 O O . LEU A 1 92 ? 26.591 -20.710 -24.857 1.00 10.14 92 LEU A O 1
ATOM 711 N N . MET A 1 93 ? 26.152 -22.354 -26.332 1.00 11.14 93 MET A N 1
ATOM 712 C CA . MET A 1 93 ? 25.021 -22.815 -25.525 1.00 9.40 93 MET A CA 1
ATOM 713 C C . MET A 1 93 ? 25.466 -23.338 -24.165 1.00 10.90 93 MET A C 1
ATOM 714 O O . MET A 1 93 ? 24.823 -23.051 -23.145 1.00 11.31 93 MET A O 1
ATOM 719 N N . ARG A 1 94 ? 26.556 -24.102 -24.130 1.00 9.11 94 ARG A N 1
ATOM 720 C CA . ARG A 1 94 ? 27.057 -24.599 -22.855 1.00 9.49 94 ARG A CA 1
ATOM 721 C C . ARG A 1 94 ? 27.460 -23.446 -21.946 1.00 11.78 94 ARG A C 1
ATOM 722 O O . ARG A 1 94 ? 27.094 -23.417 -20.760 1.00 10.14 94 ARG A O 1
ATOM 730 N N . ILE A 1 95 ? 28.162 -22.453 -22.500 1.00 9.88 95 ILE A N 1
ATOM 731 C CA . ILE A 1 95 ? 28.659 -21.361 -21.669 1.00 9.90 95 ILE A CA 1
ATOM 732 C C . ILE A 1 95 ? 27.516 -20.465 -21.229 1.00 12.09 95 ILE A C 1
ATOM 733 O O . ILE A 1 95 ? 27.466 -20.011 -20.080 1.00 9.71 95 ILE A O 1
ATOM 738 N N . HIS A 1 96 ? 26.556 -20.228 -22.114 1.00 9.11 96 HIS A N 1
ATOM 739 C CA . HIS A 1 96 ? 25.434 -19.385 -21.732 1.00 11.67 96 HIS A CA 1
ATOM 740 C C . HIS A 1 96 ? 24.638 -20.030 -20.610 1.00 13.41 96 HIS A C 1
ATOM 741 O O . HIS A 1 96 ? 24.307 -19.385 -19.610 1.00 10.17 96 HIS A O 1
ATOM 748 N N . SER A 1 97 ? 24.339 -21.321 -20.748 1.00 12.01 97 SER A N 1
ATOM 749 C CA . SER A 1 97 ? 23.613 -21.995 -19.683 1.00 10.83 97 SER A CA 1
ATOM 750 C C . SER A 1 97 ? 24.439 -22.067 -18.402 1.00 10.50 97 SER A C 1
ATOM 751 O O . SER A 1 97 ? 23.873 -21.975 -17.307 1.00 10.80 97 SER A O 1
ATOM 754 N N . ALA A 1 98 ? 25.768 -22.186 -18.518 1.00 9.29 98 ALA A N 1
ATOM 755 C CA . ALA A 1 98 ? 26.637 -22.148 -17.338 1.00 10.43 98 ALA A CA 1
ATOM 756 C C . ALA A 1 98 ? 26.510 -20.827 -16.588 1.00 11.24 98 ALA A C 1
ATOM 757 O O . ALA A 1 98 ? 26.484 -20.811 -15.348 1.00 8.09 98 ALA A O 1
ATOM 759 N N . LEU A 1 99 ? 26.434 -19.707 -17.320 1.00 9.18 99 LEU A N 1
ATOM 760 C CA . LEU A 1 99 ? 26.266 -18.406 -16.667 1.00 10.35 99 LEU A CA 1
ATOM 761 C C . LEU A 1 99 ? 24.959 -18.325 -15.894 1.00 8.68 99 LEU A C 1
ATOM 762 O O . LEU A 1 99 ? 24.924 -17.787 -14.785 1.00 10.28 99 LEU A O 1
ATOM 767 N N . HIS A 1 100 ? 23.873 -18.869 -16.452 1.00 10.51 100 HIS A N 1
ATOM 768 C CA . HIS A 1 100 ? 22.612 -18.932 -15.718 1.00 8.64 100 HIS A CA 1
ATOM 769 C C . HIS A 1 100 ? 22.734 -19.809 -14.479 1.00 11.75 100 HIS A C 1
ATOM 770 O O . HIS A 1 100 ? 22.278 -19.432 -13.390 1.00 11.91 100 HIS A O 1
ATOM 777 N N . LEU A 1 101 ? 23.333 -20.997 -14.628 1.00 10.83 101 LEU A N 1
ATOM 778 C CA . LEU A 1 101 ? 23.480 -21.876 -13.470 1.00 9.69 101 LEU A CA 1
ATOM 779 C C . LEU A 1 101 ? 24.340 -21.214 -12.404 1.00 10.38 101 LEU A C 1
ATOM 780 O O . LEU A 1 101 ? 24.046 -21.316 -11.205 1.00 10.46 101 LEU A O 1
ATOM 785 N N . LEU A 1 102 ? 25.392 -20.504 -12.824 1.00 9.42 102 LEU A N 1
ATOM 786 C CA . LEU A 1 102 ? 26.233 -19.806 -11.857 1.00 8.91 102 LEU A CA 1
ATOM 787 C C . LEU A 1 102 ? 25.430 -18.760 -11.093 1.00 11.21 102 LEU A C 1
ATOM 788 O O . LEU A 1 102 ? 25.589 -18.609 -9.873 1.00 11.42 102 LEU A O 1
ATOM 793 N N . GLU A 1 103 ? 24.559 -18.046 -11.791 1.00 8.74 103 GLU A N 1
ATOM 794 C CA . GLU A 1 103 ? 23.718 -17.043 -11.082 1.00 11.50 103 GLU A CA 1
ATOM 795 C C . GLU A 1 103 ? 22.837 -17.731 -10.025 1.00 9.98 103 GLU A C 1
ATOM 796 O O . GLU A 1 103 ? 22.789 -17.258 -8.898 1.00 11.68 103 GLU A O 1
ATOM 802 N N . ASN A 1 104 ? 22.193 -18.820 -10.422 1.00 9.62 104 ASN A N 1
ATOM 803 C CA . ASN A 1 104 ? 21.341 -19.535 -9.474 1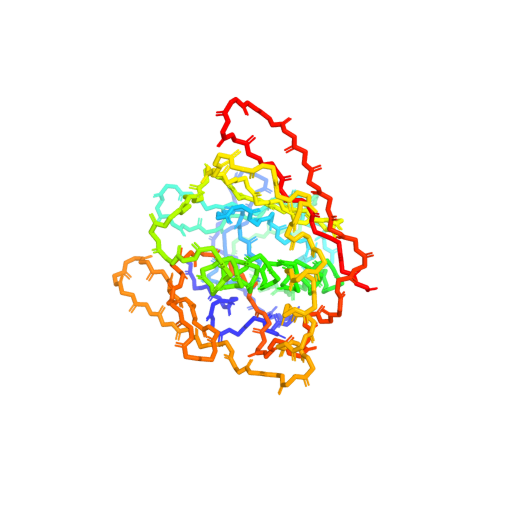.00 12.37 104 ASN A CA 1
ATOM 804 C C . ASN A 1 104 ? 22.154 -20.079 -8.308 1.00 11.77 104 ASN A C 1
ATOM 805 O O . ASN A 1 104 ? 21.671 -20.096 -7.168 1.00 12.40 104 ASN A O 1
ATOM 810 N N . VAL A 1 105 ? 23.364 -20.579 -8.583 1.00 10.42 105 VAL A N 1
ATOM 811 C CA . VAL A 1 105 ? 24.255 -21.029 -7.512 1.00 12.21 105 VAL A CA 1
ATOM 812 C C . VAL A 1 105 ? 24.584 -19.881 -6.566 1.00 12.55 105 VAL A C 1
ATOM 813 O O . VAL A 1 105 ? 24.567 -20.055 -5.336 1.00 12.28 105 VAL A O 1
ATOM 817 N N . LEU A 1 106 ? 24.877 -18.688 -7.108 1.00 12.34 106 LEU A N 1
ATOM 818 C CA . LEU A 1 106 ? 25.159 -17.548 -6.234 1.00 11.01 106 LEU A CA 1
ATOM 819 C C . LEU A 1 106 ? 23.951 -17.176 -5.384 1.00 12.84 106 LEU A C 1
ATOM 820 O O . LEU A 1 106 ? 24.103 -16.801 -4.212 1.00 13.95 106 LEU A O 1
ATOM 825 N N . ASP A 1 107 ? 22.739 -17.259 -5.946 1.00 11.40 107 ASP A N 1
ATOM 826 C CA . ASP A 1 107 ? 21.558 -17.054 -5.107 1.00 9.65 107 ASP A CA 1
ATOM 827 C C . ASP A 1 107 ? 21.523 -18.045 -3.954 1.00 13.84 107 ASP A C 1
ATOM 828 O O . ASP A 1 107 ? 21.223 -17.667 -2.811 1.00 15.14 107 ASP A O 1
ATOM 833 N N . GLN A 1 108 ? 21.814 -19.319 -4.223 1.00 12.38 108 GLN A N 1
ATOM 834 C CA . GLN A 1 108 ? 21.741 -20.305 -3.146 1.00 11.13 108 GLN A CA 1
ATOM 835 C C . GLN A 1 108 ? 22.793 -20.032 -2.076 1.00 14.48 108 GLN A C 1
ATOM 836 O O . GLN A 1 108 ? 22.514 -20.133 -0.869 1.00 14.71 108 GLN A O 1
ATOM 838 N N . ILE A 1 109 ? 24.000 -19.652 -2.492 1.00 12.31 109 ILE A N 1
ATOM 839 C CA . ILE A 1 109 ? 25.111 -19.524 -1.551 1.00 12.28 109 ILE A CA 1
ATOM 840 C C . ILE A 1 109 ? 25.109 -18.166 -0.856 1.00 16.37 109 ILE A C 1
ATOM 841 O O . ILE A 1 109 ? 25.303 -18.084 0.364 1.00 10.76 109 ILE A O 1
ATOM 846 N N . LEU A 1 110 ? 24.902 -17.081 -1.603 1.00 11.91 110 LEU A N 1
ATOM 847 C CA . LEU A 1 110 ? 24.955 -15.733 -1.040 1.00 14.15 110 LEU A CA 1
ATOM 848 C C . LEU A 1 110 ? 23.593 -15.186 -0.620 1.00 13.94 110 LEU A C 1
ATOM 849 O O . LEU A 1 110 ? 23.543 -14.236 0.173 1.00 11.98 110 LEU A O 1
ATOM 854 N N . GLY A 1 111 ? 22.499 -15.745 -1.130 1.00 13.71 111 GLY A N 1
ATOM 855 C CA . GLY A 1 111 ? 21.166 -15.256 -0.831 1.00 16.41 111 GLY A CA 1
ATOM 856 C C . GLY A 1 111 ? 20.623 -14.361 -1.927 1.00 17.39 111 GLY A C 1
ATOM 857 O O . GLY A 1 111 ? 21.268 -13.379 -2.290 1.00 15.42 111 GLY A O 1
ATOM 858 N N . LYS A 1 112 ? 19.467 -14.704 -2.490 1.00 17.76 112 LYS A N 1
ATOM 859 C CA . LYS A 1 112 ? 18.844 -13.820 -3.461 1.00 20.94 112 LYS A CA 1
ATOM 860 C C . LYS A 1 112 ? 18.661 -12.452 -2.828 1.00 19.90 112 LYS A C 1
ATOM 861 O O . LYS A 1 112 ? 18.307 -12.341 -1.653 1.00 20.77 112 LYS A O 1
ATOM 863 N N . GLY A 1 113 ? 18.962 -11.407 -3.588 1.00 21.98 113 GLY A N 1
ATOM 864 C CA . GLY A 1 113 ? 18.857 -10.061 -3.076 1.00 19.22 113 GLY A CA 1
ATOM 865 C C . GLY A 1 113 ? 20.093 -9.546 -2.369 1.00 18.62 113 GLY A C 1
ATOM 866 O O . GLY A 1 113 ? 20.194 -8.335 -2.137 1.00 23.19 113 GLY A O 1
ATOM 867 N N . ASN A 1 114 ? 21.040 -10.415 -2.028 1.00 13.76 114 ASN A N 1
ATOM 868 C CA . ASN A 1 114 ? 22.256 -9.998 -1.345 1.00 13.38 114 ASN A CA 1
ATOM 869 C C . ASN A 1 114 ? 23.399 -9.678 -2.298 1.00 15.25 114 ASN A C 1
ATOM 870 O O . ASN A 1 114 ? 24.471 -9.250 -1.850 1.00 14.77 114 ASN A O 1
ATOM 875 N N . TRP A 1 115 ? 23.196 -9.878 -3.590 1.00 17.92 115 TRP A N 1
ATOM 876 C CA . TRP A 1 115 ? 24.198 -9.578 -4.596 1.00 13.86 115 TRP A CA 1
ATOM 877 C C . TRP A 1 115 ? 23.441 -9.154 -5.844 1.00 12.58 115 TRP A C 1
ATOM 878 O O . TRP A 1 115 ? 22.253 -9.448 -5.987 1.00 13.39 115 TRP A O 1
ATOM 889 N N . GLU A 1 116 ? 24.143 -8.469 -6.757 1.00 16.10 116 GLU A N 1
ATOM 890 C CA . GLU A 1 116 ? 23.552 -7.962 -7.986 1.00 14.96 116 GLU A CA 1
ATOM 891 C C . GLU A 1 116 ? 24.388 -8.407 -9.180 1.00 12.12 116 GLU A C 1
ATOM 892 O O . GLU A 1 116 ? 25.610 -8.495 -9.095 1.00 14.43 116 GLU A O 1
ATOM 895 N N . VAL A 1 117 ? 23.721 -8.672 -10.296 1.00 16.44 117 VAL A N 1
ATOM 896 C CA . VAL A 1 117 ? 24.412 -8.794 -11.577 1.00 11.97 117 VAL A CA 1
ATOM 897 C C . VAL A 1 117 ? 24.713 -7.398 -12.094 1.00 18.50 117 VAL A C 1
ATOM 898 O O . VAL A 1 117 ? 23.801 -6.583 -12.258 1.00 18.28 117 VAL A O 1
ATOM 902 N N . VAL A 1 118 ? 25.989 -7.125 -12.369 1.00 15.78 118 VAL A N 1
ATOM 903 C CA . VAL A 1 118 ? 26.423 -5.828 -12.884 1.00 16.11 118 VAL A CA 1
ATOM 904 C C . VAL A 1 118 ? 26.588 -5.901 -14.398 1.00 21.02 118 VAL A C 1
ATOM 905 O O . VAL A 1 118 ? 26.385 -4.908 -15.107 1.00 22.88 118 VAL A O 1
ATOM 909 N N . GLY A 1 119 ? 26.937 -7.078 -14.903 1.00 17.64 119 GLY A N 1
ATOM 910 C CA . GLY A 1 119 ? 27.111 -7.279 -16.334 1.00 19.41 119 GLY A CA 1
ATOM 911 C C . GLY A 1 119 ? 27.378 -8.743 -16.619 1.00 21.08 119 GLY A C 1
ATOM 912 O O . GLY A 1 119 ? 27.680 -9.533 -15.718 1.00 13.55 119 GLY A O 1
ATOM 913 N N . SER A 1 120 ? 27.269 -9.094 -17.900 1.00 18.02 120 SER A N 1
ATOM 914 C CA . SER A 1 120 ? 27.274 -10.490 -18.322 1.00 16.39 120 SER A CA 1
ATOM 915 C C . SER A 1 120 ? 27.688 -10.550 -19.787 1.00 17.76 120 SER A C 1
ATOM 916 O O . SER A 1 120 ? 27.244 -9.726 -20.584 1.00 20.05 120 SER A O 1
ATOM 919 N N . GLY A 1 121 ? 28.524 -11.519 -20.136 1.00 14.19 121 GLY A N 1
ATOM 920 C CA . GLY A 1 121 ? 28.870 -11.717 -21.537 1.00 16.60 121 GLY A CA 1
ATOM 921 C C . GLY A 1 121 ? 29.632 -13.013 -21.702 1.00 13.08 121 GLY A C 1
ATOM 922 O O . GLY A 1 121 ? 29.957 -13.691 -20.729 1.00 12.73 121 GLY A O 1
ATOM 923 N N . MET A 1 122 ? 29.929 -13.360 -22.952 1.00 13.83 122 MET A N 1
ATOM 924 C CA . MET A 1 122 ? 30.626 -14.621 -23.177 1.00 12.08 122 MET A CA 1
ATOM 925 C C . MET A 1 122 ? 31.307 -14.603 -24.531 1.00 13.59 122 MET A C 1
ATOM 926 O O . MET A 1 122 ? 30.936 -13.846 -25.429 1.00 13.81 122 MET A O 1
ATOM 931 N N . THR A 1 123 ? 32.308 -15.460 -24.653 1.00 12.36 123 THR A N 1
ATOM 932 C CA . THR A 1 123 ? 32.914 -15.810 -25.925 1.00 13.21 123 THR A CA 1
ATOM 933 C C . THR A 1 123 ? 32.956 -17.319 -25.998 1.00 13.37 123 THR A C 1
ATOM 934 O O . THR A 1 123 ? 32.572 -18.013 -25.049 1.00 13.71 123 THR A O 1
ATOM 938 N N . HIS A 1 124 ? 33.459 -17.822 -27.127 1.00 12.87 124 HIS A N 1
ATOM 939 C CA . HIS A 1 124 ? 33.677 -19.255 -27.274 1.00 17.38 124 HIS A CA 1
ATOM 940 C C . HIS A 1 124 ? 34.598 -19.807 -26.186 1.00 15.41 124 HIS A C 1
ATOM 941 O O . HIS A 1 124 ? 34.457 -20.972 -25.797 1.00 18.87 124 HIS A O 1
ATOM 948 N N . GLU A 1 125 ? 35.516 -18.981 -25.661 1.00 15.60 125 GLU A N 1
ATOM 949 C CA . GLU A 1 125 ? 36.494 -19.413 -24.660 1.00 16.56 125 GLU A CA 1
ATOM 950 C C . GLU A 1 125 ? 35.899 -19.480 -23.253 1.00 17.47 125 GLU A C 1
ATOM 951 O O . GLU A 1 125 ? 36.143 -20.443 -22.510 1.00 15.63 125 GLU A O 1
ATOM 957 N N . LYS A 1 126 ? 35.143 -18.461 -22.853 1.00 11.61 126 LYS A N 1
ATOM 958 C CA . LYS A 1 126 ? 34.819 -18.289 -21.434 1.00 10.16 126 LYS A CA 1
ATOM 959 C C . LYS A 1 126 ? 33.593 -17.403 -21.281 1.00 13.00 126 LYS A C 1
ATOM 960 O O . LYS A 1 126 ? 33.278 -16.585 -22.151 1.00 14.12 126 LYS A O 1
ATOM 966 N N . GLY A 1 127 ? 32.914 -17.562 -20.144 1.00 11.11 127 GLY A N 1
ATOM 967 C CA . GLY A 1 127 ? 31.838 -16.674 -19.768 1.00 12.85 127 GLY A CA 1
ATOM 968 C C . GLY A 1 127 ? 32.294 -15.691 -18.701 1.00 12.21 127 GLY A C 1
ATOM 969 O O . GLY A 1 127 ? 33.266 -15.933 -17.986 1.00 9.77 127 GLY A O 1
ATOM 970 N N . ARG A 1 128 ? 31.587 -14.561 -18.628 1.00 9.42 128 ARG A N 1
ATOM 971 C CA . ARG A 1 128 ? 31.904 -13.477 -17.700 1.00 11.25 128 ARG A CA 1
ATOM 972 C C . ARG A 1 128 ? 30.639 -13.060 -16.968 1.00 10.19 128 ARG A C 1
ATOM 973 O O . ARG A 1 128 ? 29.627 -12.742 -17.603 1.00 11.63 128 ARG A O 1
ATOM 981 N N . LEU A 1 129 ? 30.689 -13.057 -15.639 1.00 11.50 129 LEU A N 1
ATOM 982 C CA . LEU A 1 129 ? 29.585 -12.572 -14.823 1.00 10.89 129 LEU A CA 1
ATOM 983 C C . LEU A 1 129 ? 30.182 -11.561 -13.856 1.00 11.94 129 LEU A C 1
ATOM 984 O O . LEU A 1 129 ? 30.992 -11.934 -13.006 1.00 12.82 129 LEU A O 1
ATOM 989 N N . ASP A 1 130 ? 29.829 -10.284 -14.016 1.00 9.46 130 ASP A N 1
ATOM 990 C CA . ASP A 1 130 ? 30.283 -9.223 -13.126 1.00 12.15 130 ASP A CA 1
ATOM 991 C C . ASP A 1 130 ? 29.213 -8.994 -12.067 1.00 12.70 130 ASP A C 1
ATOM 992 O O . ASP A 1 130 ? 28.026 -8.828 -12.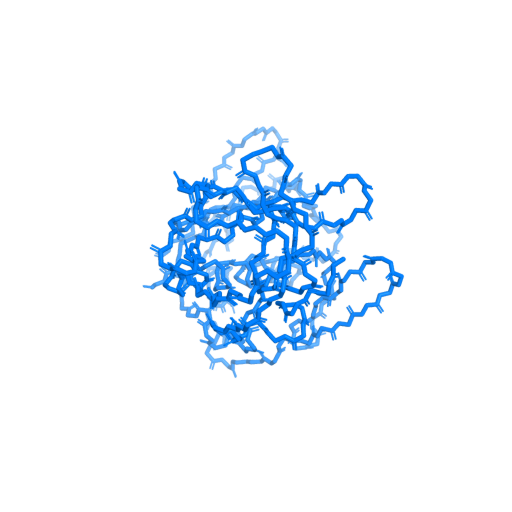394 1.00 12.79 130 ASP A O 1
ATOM 997 N N . VAL A 1 131 ? 29.627 -9.001 -10.803 1.00 13.14 131 VAL A N 1
ATOM 998 C CA . VAL A 1 131 ? 28.682 -9.023 -9.694 1.00 14.00 131 VAL A CA 1
ATOM 999 C C . VAL A 1 131 ? 28.996 -7.898 -8.722 1.00 14.46 131 VAL A C 1
ATOM 1000 O O . VAL A 1 131 ? 30.147 -7.475 -8.577 1.00 15.83 131 VAL A O 1
ATOM 1004 N N . GLY A 1 132 ? 27.949 -7.411 -8.064 1.00 15.79 132 GLY A N 1
ATOM 1005 C CA . GLY A 1 132 ? 28.097 -6.497 -6.950 1.00 12.45 132 GLY A CA 1
ATOM 1006 C C . GLY A 1 132 ? 27.951 -7.285 -5.671 1.00 12.65 132 GLY A C 1
ATOM 1007 O O . GLY A 1 132 ? 26.881 -7.823 -5.391 1.00 13.45 132 GLY A O 1
ATOM 1008 N N . TYR A 1 133 ? 29.034 -7.399 -4.927 1.00 11.62 133 TYR A N 1
ATOM 1009 C CA . TYR A 1 133 ? 29.078 -8.108 -3.652 1.00 11.62 133 TYR A CA 1
ATOM 1010 C C . TYR A 1 133 ? 30.321 -7.646 -2.909 1.00 13.00 133 TYR A C 1
ATOM 1011 O O . TYR A 1 133 ? 31.409 -7.618 -3.490 1.00 13.80 133 TYR A O 1
ATOM 1020 N N . PRO A 1 134 ? 30.203 -7.264 -1.633 1.00 14.39 134 PRO A N 1
ATOM 1021 C CA . PRO A 1 134 ? 31.359 -6.721 -0.909 1.00 15.71 134 PRO A CA 1
ATOM 1022 C C . PRO A 1 134 ? 32.466 -7.727 -0.638 1.00 15.01 134 PRO A C 1
ATOM 1023 O O . PRO A 1 134 ? 33.603 -7.513 -1.066 1.00 18.37 134 PRO A O 1
ATOM 1027 N N . GLU A 1 135 ? 32.155 -8.818 0.062 1.00 12.81 135 GLU A N 1
ATOM 1028 C CA . GLU A 1 135 ? 33.186 -9.770 0.459 1.00 12.73 135 GLU A CA 1
ATOM 1029 C C . GLU A 1 135 ? 33.860 -10.416 -0.747 1.00 15.35 135 GLU A C 1
ATOM 1030 O O . GLU A 1 135 ? 33.187 -10.900 -1.659 1.00 15.27 135 GLU A O 1
ATOM 1036 N N . ASN A 1 136 ? 35.192 -10.464 -0.713 1.00 15.53 136 ASN A N 1
ATOM 1037 C CA . ASN A 1 136 ? 35.986 -11.168 -1.718 1.00 14.58 136 ASN A CA 1
ATOM 1038 C C . ASN A 1 136 ? 35.463 -12.587 -1.907 1.00 17.71 136 ASN A C 1
ATOM 1039 O O . ASN A 1 136 ? 35.396 -13.368 -0.952 1.00 16.56 136 ASN A O 1
ATOM 1044 N N . LEU A 1 137 ? 35.072 -12.912 -3.139 1.00 13.70 137 LEU A N 1
ATOM 1045 C CA . LEU A 1 137 ? 34.445 -14.194 -3.422 1.00 13.50 137 LEU A CA 1
ATOM 1046 C C . LEU A 1 137 ? 35.436 -15.341 -3.488 1.00 14.94 137 LEU A C 1
ATOM 1047 O O . LEU A 1 137 ? 35.005 -16.492 -3.614 1.00 18.98 137 LEU A O 1
ATOM 1052 N N . ASN A 1 138 ? 36.742 -15.066 -3.421 1.00 17.31 138 ASN A N 1
ATOM 1053 C CA . ASN A 1 138 ? 37.709 -16.154 -3.325 1.00 20.69 138 ASN A CA 1
ATOM 1054 C C . ASN A 1 138 ? 37.418 -17.057 -2.136 1.00 21.62 138 ASN A C 1
ATOM 1055 O O . ASN A 1 138 ? 37.740 -18.249 -2.171 1.00 26.12 138 ASN A O 1
ATOM 1060 N N . ALA A 1 139 ? 36.806 -16.522 -1.083 1.00 21.74 139 ALA A N 1
ATOM 1061 C CA . ALA A 1 139 ? 36.457 -17.333 0.077 1.00 25.62 139 ALA A CA 1
ATOM 1062 C C . ALA A 1 139 ? 35.241 -18.215 -0.165 1.00 27.79 139 ALA A C 1
ATOM 1063 O O . ALA A 1 139 ? 34.887 -19.013 0.708 1.00 26.83 139 ALA A O 1
ATOM 1065 N N . TYR A 1 140 ? 34.590 -18.077 -1.316 1.00 25.88 140 TYR A N 1
ATOM 1066 C CA . TYR A 1 140 ? 33.412 -18.852 -1.653 1.00 18.28 140 TYR A CA 1
ATOM 1067 C C . TYR A 1 140 ? 33.628 -19.717 -2.878 1.00 16.30 140 TYR A C 1
ATOM 1068 O O . TYR A 1 140 ? 32.744 -20.510 -3.212 1.00 15.47 140 TYR A O 1
ATOM 1077 N N . LYS A 1 141 ? 34.774 -19.582 -3.546 1.00 23.24 141 LYS A N 1
ATOM 1078 C CA . LYS A 1 141 ? 34.969 -20.193 -4.857 1.00 18.31 141 LYS A CA 1
ATOM 1079 C C . LYS A 1 141 ? 34.801 -21.707 -4.799 1.00 15.14 141 LYS A C 1
ATOM 1080 O O . LYS A 1 141 ? 34.138 -22.300 -5.657 1.00 17.03 141 LYS A O 1
ATOM 1086 N N . GLU A 1 142 ? 35.408 -22.360 -3.808 1.00 16.96 142 GLU A N 1
ATOM 1087 C CA . GLU A 1 142 ? 35.326 -23.821 -3.761 1.00 19.76 142 GLU A CA 1
ATOM 1088 C C . GLU A 1 142 ? 33.881 -24.289 -3.616 1.00 16.27 142 GLU A C 1
ATOM 1089 O O . GLU A 1 142 ? 33.438 -25.202 -4.328 1.00 20.0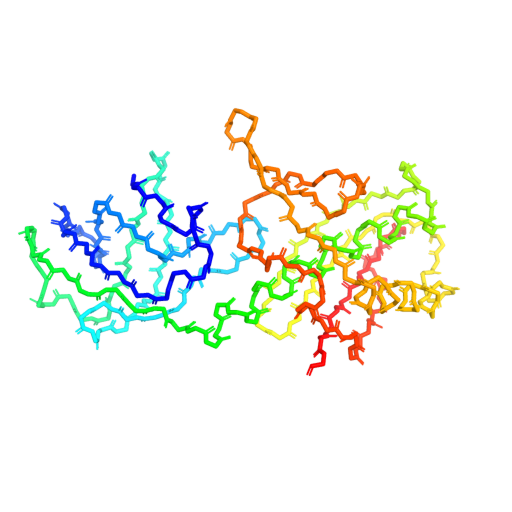4 142 GLU A O 1
ATOM 1091 N N . LYS A 1 143 ? 33.118 -23.658 -2.711 1.00 15.63 143 LYS A N 1
ATOM 1092 C CA . LYS A 1 143 ? 31.720 -24.038 -2.530 1.00 14.06 143 LYS A CA 1
ATOM 1093 C C . LYS A 1 143 ? 30.894 -23.751 -3.782 1.00 12.67 143 LYS A C 1
ATOM 1094 O O . LYS A 1 143 ? 29.983 -24.519 -4.122 1.00 14.01 143 LYS A O 1
ATOM 1096 N N . ILE A 1 144 ? 31.170 -22.631 -4.459 1.00 12.99 144 ILE A N 1
ATOM 1097 C CA . ILE A 1 144 ? 30.464 -22.328 -5.706 1.00 10.60 144 ILE A CA 1
ATOM 1098 C C . ILE A 1 144 ? 30.712 -23.425 -6.732 1.00 11.23 144 ILE A C 1
ATOM 1099 O O . ILE A 1 144 ? 29.775 -23.948 -7.346 1.00 9.77 144 ILE A O 1
ATOM 1104 N N . ILE A 1 145 ? 31.982 -23.789 -6.929 1.00 10.90 145 ILE A N 1
ATOM 1105 C CA . ILE A 1 145 ? 32.329 -24.816 -7.912 1.00 10.86 145 ILE A CA 1
ATOM 1106 C C . ILE A 1 145 ? 31.686 -26.154 -7.547 1.00 11.46 145 ILE A C 1
ATOM 1107 O O . ILE A 1 145 ? 31.138 -26.854 -8.406 1.00 12.07 145 ILE A O 1
ATOM 1112 N N . GLU A 1 146 ? 31.759 -26.537 -6.270 1.00 12.20 146 GLU A N 1
ATOM 1113 C CA . GLU A 1 146 ? 31.172 -27.801 -5.817 1.00 13.82 146 GLU A CA 1
ATOM 1114 C C . GLU A 1 146 ? 29.683 -27.868 -6.126 1.00 12.11 146 GLU A C 1
ATOM 1115 O O . GLU A 1 146 ? 29.181 -28.875 -6.641 1.00 13.24 146 GLU A O 1
ATOM 1121 N N . LEU A 1 147 ? 28.947 -26.817 -5.767 1.00 12.31 147 LEU A N 1
ATOM 1122 C CA . LEU A 1 147 ? 27.504 -26.839 -5.943 1.00 12.05 147 LEU A CA 1
ATOM 1123 C C . LEU A 1 147 ? 27.130 -26.809 -7.418 1.00 10.58 147 LEU A C 1
ATOM 1124 O O . LEU A 1 147 ? 26.236 -27.541 -7.849 1.00 11.25 147 LEU A O 1
ATOM 1129 N N . PHE A 1 148 ? 27.806 -25.964 -8.202 1.00 10.49 148 PHE A N 1
ATOM 1130 C CA . PHE A 1 148 ? 27.631 -25.967 -9.657 1.00 11.59 148 PHE A CA 1
ATOM 1131 C C . PHE A 1 148 ? 27.822 -27.371 -10.233 1.00 9.95 148 PHE A C 1
ATOM 1132 O O . PHE A 1 148 ? 26.946 -27.899 -10.927 1.00 11.15 148 PHE A O 1
ATOM 1140 N N . ASN A 1 149 ? 28.956 -28.005 -9.912 1.00 11.58 149 ASN A N 1
ATOM 1141 C CA . ASN A 1 149 ? 29.267 -29.328 -10.450 1.00 12.54 149 ASN A CA 1
ATOM 1142 C C . ASN A 1 149 ? 28.276 -30.377 -9.969 1.00 13.18 149 ASN A C 1
ATOM 1143 O O . ASN A 1 149 ? 27.910 -31.281 -10.724 1.00 13.06 149 ASN A O 1
ATOM 1148 N N . ARG A 1 150 ? 27.832 -30.282 -8.710 1.00 11.77 150 ARG A N 1
ATOM 1149 C CA . ARG A 1 150 ? 26.817 -31.202 -8.211 1.00 12.03 150 ARG A CA 1
ATOM 1150 C C . ARG A 1 150 ? 25.526 -31.096 -9.007 1.00 13.71 150 ARG A C 1
ATOM 1151 O O . ARG A 1 150 ? 24.917 -32.110 -9.349 1.00 13.87 150 ARG A O 1
ATOM 1159 N N . TYR A 1 151 ? 25.071 -29.871 -9.287 1.00 10.53 151 TYR A N 1
ATOM 1160 C CA . TYR A 1 151 ? 23.850 -29.721 -10.077 1.00 13.42 151 TYR A CA 1
ATOM 1161 C C . TYR A 1 151 ? 24.024 -30.269 -11.489 1.00 14.21 151 TYR A C 1
ATOM 1162 O O . TYR A 1 151 ? 23.102 -30.884 -12.044 1.00 14.06 151 TYR A O 1
ATOM 1171 N N . VAL A 1 152 ? 25.189 -30.039 -12.094 1.00 12.48 152 VAL A N 1
ATOM 1172 C CA . VAL A 1 152 ? 25.487 -30.641 -13.393 1.00 12.83 152 VAL A CA 1
ATOM 1173 C C . VAL A 1 152 ? 25.374 -32.163 -13.313 1.00 14.98 152 VAL A C 1
ATOM 1174 O O . VAL A 1 152 ? 24.758 -32.804 -14.173 1.00 14.35 152 VAL A O 1
ATOM 1178 N N . ASP A 1 153 ? 25.951 -32.765 -12.268 1.00 12.58 153 ASP A N 1
ATOM 1179 C CA . ASP A 1 153 ? 25.886 -34.222 -12.117 1.00 15.48 153 ASP A CA 1
ATOM 1180 C C . ASP A 1 153 ? 24.445 -34.709 -11.984 1.00 19.66 153 ASP A C 1
ATOM 1181 O O . ASP A 1 153 ? 24.076 -35.738 -12.558 1.00 18.34 153 ASP A O 1
ATOM 1186 N N . GLU A 1 154 ? 23.624 -33.987 -11.221 1.00 14.51 154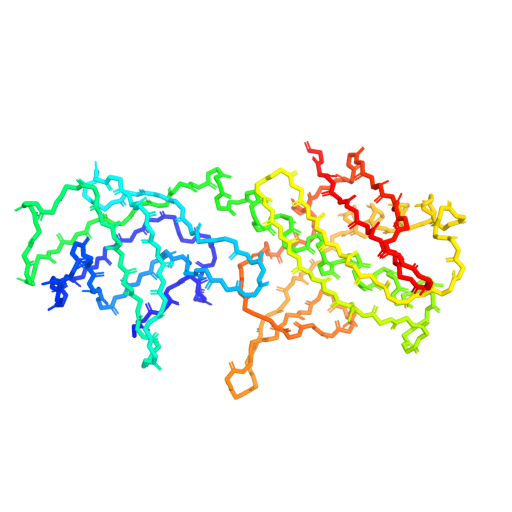 GLU A N 1
ATOM 1187 C CA . GLU A 1 154 ? 22.233 -34.383 -11.017 1.00 15.62 154 GLU A CA 1
ATOM 1188 C C . GLU A 1 154 ? 21.389 -34.153 -12.259 1.00 18.18 154 GLU A C 1
ATOM 1189 O O . GLU A 1 154 ? 20.402 -34.866 -12.481 1.00 17.10 154 GLU A O 1
ATOM 1195 N N . GLY A 1 155 ? 21.749 -33.162 -13.067 1.00 14.29 155 GLY A N 1
ATOM 1196 C CA . GLY A 1 155 ? 20.988 -32.828 -14.248 1.00 16.74 155 GLY A CA 1
ATOM 1197 C C . GLY A 1 155 ? 19.790 -31.962 -13.899 1.00 17.02 155 GLY A C 1
ATOM 1198 O O . GLY A 1 155 ? 19.517 -31.640 -12.740 1.00 17.45 155 GLY A O 1
ATOM 1199 N N . GLY A 1 156 ? 19.050 -31.589 -14.939 1.00 17.90 156 GLY A N 1
ATOM 1200 C CA . GLY A 1 156 ? 17.863 -30.783 -14.760 1.00 16.12 156 GLY A CA 1
ATOM 1201 C C . GLY A 1 156 ? 17.496 -30.049 -16.031 1.00 17.83 156 GLY A C 1
ATOM 1202 O O . GLY A 1 156 ? 18.365 -29.482 -16.695 1.00 15.59 156 GLY A O 1
ATOM 1203 N N . GLU A 1 157 ? 16.215 -30.058 -16.381 1.00 17.44 157 GLU A N 1
ATOM 1204 C CA . GLU A 1 157 ? 15.772 -29.429 -17.614 1.00 16.65 157 GLU A CA 1
ATOM 1205 C C . GLU A 1 157 ? 15.851 -27.909 -17.508 1.00 15.10 157 GLU A C 1
ATOM 1206 O O . GLU A 1 157 ? 15.613 -27.320 -16.450 1.00 17.24 157 GLU A O 1
ATOM 1208 N N . ILE A 1 158 ? 16.184 -27.271 -18.622 1.00 14.75 158 ILE A N 1
ATOM 1209 C CA . ILE A 1 158 ? 16.097 -25.823 -18.747 1.00 14.98 158 ILE A CA 1
ATOM 1210 C C . ILE A 1 158 ? 14.817 -25.532 -19.517 1.00 17.69 158 ILE A C 1
ATOM 1211 O O . ILE A 1 158 ? 14.718 -25.845 -20.710 1.00 16.90 158 ILE A O 1
ATOM 1216 N N . LYS A 1 159 ? 13.836 -24.948 -18.839 1.00 15.14 159 LYS A N 1
ATOM 1217 C CA . LYS A 1 159 ? 12.558 -24.629 -19.461 1.00 15.81 159 LYS A CA 1
ATOM 1218 C C . LYS A 1 159 ? 12.579 -23.217 -20.031 1.00 17.11 159 LYS A C 1
ATOM 1219 O O . LYS A 1 159 ? 13.261 -22.333 -19.513 1.00 20.17 159 LYS A O 1
ATOM 1221 N N . ILE A 1 160 ? 11.823 -23.014 -21.109 1.00 13.35 160 ILE A N 1
ATOM 1222 C CA . ILE A 1 160 ? 11.780 -21.744 -21.824 1.00 15.38 160 ILE A CA 1
ATOM 1223 C C . ILE A 1 160 ? 10.332 -21.289 -21.934 1.00 18.77 160 ILE A C 1
ATOM 1224 O O . ILE A 1 160 ? 9.449 -22.097 -22.239 1.00 23.11 160 ILE A O 1
ATOM 1229 N N . TRP A 1 161 ? 10.093 -19.995 -21.753 1.00 14.50 161 TRP A N 1
ATOM 1230 C CA . TRP A 1 161 ? 8.789 -19.429 -22.087 1.00 16.57 161 TRP A CA 1
ATOM 1231 C C . TRP A 1 161 ? 8.965 -17.939 -22.332 1.00 18.37 161 TRP A C 1
ATOM 1232 O O . TRP A 1 161 ? 10.055 -17.386 -22.170 1.00 20.14 161 TRP A O 1
ATOM 1243 N N . TRP A 1 162 ? 7.874 -17.289 -22.722 1.00 18.48 162 TRP A N 1
ATOM 1244 C CA . TRP A 1 162 ? 7.863 -15.866 -23.021 1.00 19.53 162 TRP A CA 1
ATOM 1245 C C . TRP A 1 162 ? 6.861 -15.132 -22.144 1.00 24.90 162 TRP A C 1
ATOM 1246 O O . TRP A 1 162 ? 5.815 -15.669 -21.775 1.00 18.79 162 TRP A O 1
ATOM 1257 N N . GLU A 1 163 ? 7.193 -13.884 -21.833 1.00 25.30 163 GLU A N 1
ATOM 1258 C CA . GLU A 1 163 ? 6.268 -12.949 -21.197 1.00 27.49 163 GLU A CA 1
ATOM 1259 C C . GLU A 1 163 ? 6.446 -11.627 -21.936 1.00 30.00 163 GLU A C 1
ATOM 1260 O O . G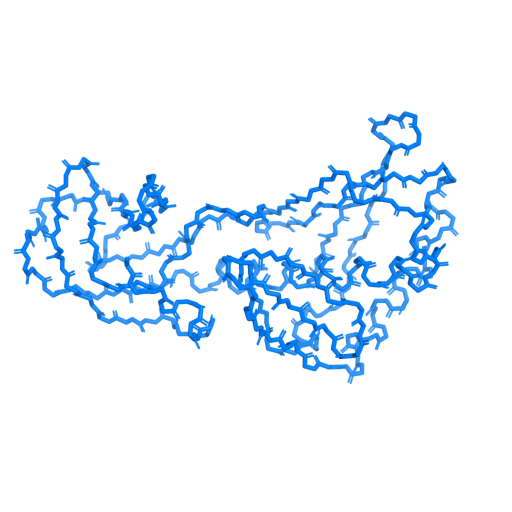LU A 1 163 ? 7.386 -10.878 -21.661 1.00 29.40 163 GLU A O 1
ATOM 1266 N N . GLY A 1 164 ? 5.570 -11.368 -22.901 1.00 31.95 164 GLY A N 1
ATOM 1267 C CA . GLY A 1 164 ? 5.723 -10.179 -23.723 1.00 30.84 164 GLY A CA 1
ATOM 1268 C C . GLY A 1 164 ? 6.883 -10.342 -24.684 1.00 31.77 164 GLY A C 1
ATOM 1269 O O . GLY A 1 164 ? 7.010 -11.357 -25.375 1.00 33.11 164 GLY A O 1
ATOM 1270 N N . GLU A 1 165 ? 7.744 -9.332 -24.739 1.00 35.52 165 GLU A N 1
ATOM 1271 C CA . GLU A 1 165 ? 8.931 -9.378 -25.580 1.00 35.80 165 GLU A CA 1
ATOM 1272 C C . GLU A 1 165 ? 10.098 -10.076 -24.897 1.00 31.49 165 GLU A C 1
ATOM 1273 O O . GLU A 1 165 ? 11.136 -10.288 -25.530 1.00 28.94 165 GLU A O 1
ATOM 1275 N N . LYS A 1 166 ? 9.939 -10.457 -23.634 1.00 29.17 166 LYS A N 1
ATOM 1276 C CA . LYS A 1 166 ? 11.017 -11.007 -22.835 1.00 29.60 166 LYS A CA 1
ATOM 1277 C C . LYS A 1 166 ? 10.957 -12.527 -22.879 1.00 25.31 166 LYS A C 1
ATOM 1278 O O . L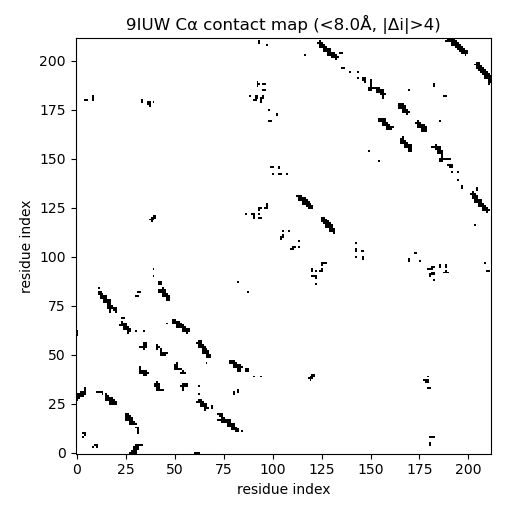YS A 1 166 ? 9.905 -13.119 -22.626 1.00 26.89 166 LYS A O 1
ATOM 1280 N N . ARG A 1 167 ? 12.096 -13.123 -23.159 1.00 21.86 167 ARG A N 1
ATOM 1281 C CA . ARG A 1 167 ? 12.197 -14.589 -23.103 1.00 19.66 167 ARG A CA 1
ATOM 1282 C C . ARG A 1 167 ? 12.737 -14.957 -21.720 1.00 21.84 167 ARG A C 1
ATOM 1283 O O . ARG A 1 167 ? 13.637 -14.271 -21.239 1.00 21.22 167 ARG A O 1
ATOM 1291 N N . TYR A 1 168 ? 12.174 -15.993 -21.140 1.00 15.58 168 TYR A N 1
ATOM 1292 C CA . TYR A 1 168 ? 12.564 -16.459 -19.819 1.00 18.59 168 TYR A CA 1
ATOM 1293 C C . TYR A 1 168 ? 13.099 -17.881 -19.899 1.00 16.87 168 TYR A C 1
ATOM 1294 O O . TYR A 1 168 ? 12.628 -18.688 -20.703 1.00 16.04 168 TYR A O 1
ATOM 1303 N N . THR A 1 169 ? 14.104 -18.178 -19.073 1.00 16.10 169 THR A N 1
ATOM 1304 C CA . THR A 1 169 ? 14.657 -19.517 -18.952 1.00 14.22 169 THR A CA 1
ATOM 1305 C C . THR A 1 169 ? 14.657 -19.883 -17.476 1.00 13.60 169 THR A C 1
ATOM 1306 O O . THR A 1 169 ? 14.825 -19.021 -16.613 1.00 17.00 169 THR A O 1
ATOM 1310 N N . GLN A 1 170 ? 14.436 -21.154 -17.180 1.00 14.29 170 GLN A N 1
ATOM 1311 C CA . GLN A 1 170 ? 14.445 -21.582 -15.787 1.00 17.24 170 GLN A CA 1
ATOM 1312 C C . GLN A 1 170 ? 15.095 -22.949 -15.695 1.00 16.30 170 GLN A C 1
ATOM 1313 O O . GLN A 1 170 ? 14.662 -23.891 -16.366 1.00 16.85 170 GLN A O 1
ATOM 1319 N N . ILE A 1 171 ? 16.132 -23.047 -14.873 1.00 16.17 171 ILE A N 1
ATOM 1320 C CA . ILE A 1 171 ? 16.800 -24.310 -14.595 1.00 14.08 171 ILE A CA 1
ATOM 1321 C C . ILE A 1 171 ? 16.074 -24.960 -13.428 1.00 16.66 171 ILE A C 1
ATOM 1322 O O . ILE A 1 171 ? 15.942 -24.350 -12.358 1.00 16.90 171 ILE A O 1
ATOM 1327 N N . ARG A 1 172 ? 15.589 -26.185 -13.640 1.00 19.84 172 ARG A N 1
ATOM 1328 C CA . ARG A 1 172 ? 14.911 -26.932 -12.583 1.00 19.83 172 ARG A CA 1
ATOM 1329 C C . ARG A 1 172 ? 13.810 -26.091 -11.948 1.00 21.64 172 ARG A C 1
ATOM 1330 O O . ARG A 1 172 ? 12.920 -25.602 -12.657 1.00 23.81 172 ARG A O 1
ATOM 1338 N N . ASP A 1 173 ? 13.860 -25.897 -10.631 1.00 24.31 173 ASP A N 1
ATOM 1339 C CA . ASP A 1 173 ? 12.912 -25.023 -9.952 1.00 26.37 173 ASP A CA 1
ATOM 1340 C C . ASP A 1 173 ? 13.576 -23.757 -9.425 1.00 27.67 173 ASP A C 1
ATOM 1341 O O . ASP A 1 173 ? 13.022 -23.092 -8.544 1.00 24.14 173 ASP A O 1
ATOM 1346 N N . PHE A 1 174 ? 14.749 -23.404 -9.956 1.00 19.17 174 PHE A N 1
ATOM 1347 C CA . PHE A 1 174 ? 15.468 -22.225 -9.490 1.00 17.92 174 PHE A CA 1
ATOM 1348 C C . PHE A 1 174 ? 14.760 -20.955 -9.979 1.00 20.46 174 PHE A C 1
ATOM 1349 O O . PHE A 1 174 ? 13.749 -21.006 -10.681 1.00 24.00 174 PHE A O 1
ATOM 1357 N N . ASP A 1 175 ? 15.301 -19.793 -9.619 1.00 22.04 175 ASP A N 1
ATOM 1358 C CA . ASP A 1 175 ? 14.688 -18.533 -10.044 1.00 22.54 175 ASP A CA 1
ATOM 1359 C C . ASP A 1 175 ? 14.809 -18.380 -11.558 1.00 21.16 175 ASP A C 1
ATOM 1360 O O . ASP A 1 175 ? 15.878 -18.635 -12.114 1.00 20.74 175 ASP A O 1
ATOM 1362 N N . PRO A 1 176 ? 13.752 -17.971 -12.255 1.00 21.70 176 PRO A N 1
ATOM 1363 C CA . PRO A 1 176 ? 13.872 -17.756 -13.701 1.00 19.71 176 PRO A CA 1
ATOM 1364 C C . PRO A 1 176 ? 14.748 -16.553 -14.015 1.00 19.86 176 PRO A C 1
ATOM 1365 O O . PRO A 1 176 ? 14.857 -15.607 -13.231 1.00 20.55 176 PRO A O 1
ATOM 1369 N N . ILE A 1 177 ? 15.392 -16.607 -15.185 1.00 16.80 177 ILE A N 1
ATOM 1370 C CA . ILE A 1 177 ? 16.319 -15.576 -15.624 1.00 17.89 177 ILE A CA 1
ATOM 1371 C C . ILE A 1 177 ? 15.916 -15.096 -17.013 1.00 17.53 177 ILE A C 1
ATOM 1372 O O . ILE A 1 177 ? 15.923 -15.881 -17.964 1.00 18.31 177 ILE A O 1
ATOM 1377 N N . PRO A 1 178 ? 15.442 -13.828 -17.184 1.00 19.41 178 PRO A N 1
ATOM 1378 C CA . PRO A 1 178 ? 14.985 -13.359 -18.485 1.00 17.74 178 PRO A CA 1
ATOM 1379 C C . PRO A 1 178 ? 16.150 -12.940 -19.350 1.00 23.79 178 PRO A C 1
ATOM 1380 O O . PRO A 1 178 ? 16.988 -12.143 -18.874 1.00 25.00 178 PRO A O 1
ATOM 1384 N N . CYS A 1 179 ? 16.173 -13.417 -20.599 1.00 27.24 179 CYS A N 1
ATOM 1385 C CA . CYS A 1 179 ? 17.253 -13.015 -21.532 1.00 29.56 179 CYS A CA 1
ATOM 1386 C C . CYS A 1 179 ? 17.121 -13.723 -22.883 1.00 21.10 179 CYS A C 1
ATOM 1387 O O . CYS A 1 179 ? 16.489 -14.802 -22.929 1.00 26.25 179 CYS A O 1
ATOM 1390 N N . GLY A 1 180 ? 17.698 -13.134 -23.934 1.00 26.02 180 GLY A N 1
ATOM 1391 C CA . GLY A 1 180 ? 17.708 -13.793 -25.253 1.00 24.08 180 GLY A CA 1
ATOM 1392 C C . GLY A 1 180 ? 18.965 -14.627 -25.383 1.00 24.31 180 GLY A C 1
ATOM 1393 O O . GLY A 1 180 ? 19.934 -14.345 -24.647 1.00 29.88 180 GLY A O 1
ATOM 1394 N N . GLY A 1 181 ? 18.968 -15.616 -26.278 1.00 24.81 181 GLY A N 1
ATOM 1395 C CA . GLY A 1 181 ? 20.111 -16.498 -26.379 1.00 18.40 181 GLY A CA 1
ATOM 1396 C C . GLY A 1 181 ? 19.695 -17.955 -26.345 1.00 19.56 181 GLY A C 1
ATOM 1397 O O . GLY A 1 181 ? 18.560 -18.305 -26.028 1.00 17.78 181 GLY A O 1
ATOM 1398 N N . THR A 1 182 ? 20.660 -18.804 -26.694 1.00 12.59 182 THR A N 1
ATOM 1399 C CA . THR A 1 182 ? 20.409 -20.211 -26.958 1.00 13.55 182 THR A CA 1
ATOM 1400 C C . THR A 1 182 ? 21.003 -21.031 -25.824 1.00 12.78 182 THR A C 1
ATOM 1401 O O . THR A 1 182 ? 22.162 -20.823 -25.447 1.00 14.47 182 THR A O 1
ATOM 1405 N N . HIS A 1 183 ? 20.209 -21.948 -25.286 1.00 13.25 183 HIS A N 1
ATOM 1406 C CA . HIS A 1 183 ? 20.578 -22.717 -24.111 1.00 13.65 183 HIS A CA 1
ATOM 1407 C C . HIS A 1 183 ? 20.552 -24.205 -24.425 1.00 15.30 183 HIS A C 1
ATOM 1408 O O . HIS A 1 183 ? 19.860 -24.649 -25.338 1.00 13.15 183 HIS A O 1
ATOM 1415 N N . VAL A 1 184 ? 21.316 -24.979 -23.654 1.00 11.39 184 VAL A N 1
ATOM 1416 C CA . VAL A 1 184 ? 21.241 -26.436 -23.772 1.00 13.43 184 VAL A CA 1
ATOM 1417 C C . VAL A 1 184 ? 19.899 -26.898 -23.218 1.00 12.68 184 VAL A C 1
ATOM 1418 O O . VAL A 1 184 ? 19.204 -26.144 -22.530 1.00 12.93 184 VAL A O 1
ATOM 1422 N N . LYS A 1 185 ? 19.535 -28.147 -23.511 1.00 12.41 185 LYS A N 1
ATOM 1423 C CA . LYS A 1 185 ? 18.262 -28.691 -23.049 1.00 14.62 185 LYS A CA 1
ATOM 1424 C C . LYS A 1 185 ? 18.294 -29.033 -21.563 1.00 16.64 185 LYS A C 1
ATOM 1425 O O . LYS A 1 185 ? 17.282 -28.882 -20.868 1.00 16.30 185 LYS A O 1
ATOM 1427 N N . ASP A 1 186 ? 19.436 -29.505 -21.064 1.00 14.84 186 ASP A N 1
ATOM 1428 C CA . ASP A 1 186 ? 19.560 -30.045 -19.716 1.00 16.01 186 ASP A CA 1
ATOM 1429 C C . ASP A 1 186 ? 20.940 -29.705 -19.169 1.00 12.24 186 ASP A C 1
ATOM 1430 O O . ASP A 1 186 ? 21.943 -29.812 -19.887 1.00 15.25 186 ASP A O 1
ATOM 1435 N N . ILE A 1 187 ? 20.998 -29.301 -17.901 1.00 13.21 187 ILE A N 1
ATOM 1436 C CA . ILE A 1 187 ? 22.262 -28.785 -17.378 1.00 14.19 187 ILE A CA 1
ATOM 1437 C C . ILE A 1 187 ? 23.339 -29.855 -17.302 1.00 12.89 187 ILE A C 1
ATOM 1438 O O . ILE A 1 187 ? 24.514 -29.517 -17.164 1.00 12.08 187 ILE A O 1
ATOM 1443 N N . ARG A 1 188 ? 22.982 -31.139 -17.449 1.00 14.09 188 ARG A N 1
ATOM 1444 C CA . ARG A 1 188 ? 24.014 -32.168 -17.553 1.00 14.09 188 ARG A CA 1
ATOM 1445 C C . ARG A 1 188 ? 24.968 -31.892 -18.717 1.00 12.77 188 ARG A C 1
ATOM 1446 O O . ARG A 1 188 ? 26.156 -32.240 -18.644 1.00 12.60 188 ARG A O 1
ATOM 1448 N N . GLU A 1 189 ? 24.479 -31.235 -19.778 1.00 11.14 189 GLU A N 1
ATOM 1449 C CA . GLU A 1 189 ? 25.296 -30.922 -20.947 1.00 9.90 189 GLU A CA 1
ATOM 1450 C C . GLU A 1 189 ? 26.328 -29.825 -20.695 1.00 13.28 189 GLU A C 1
ATOM 1451 O O . GLU A 1 189 ? 27.254 -29.678 -21.492 1.00 12.33 189 GLU A O 1
ATOM 1457 N N . ILE A 1 190 ? 26.159 -29.009 -19.655 1.00 10.11 190 ILE A N 1
ATOM 1458 C CA . ILE A 1 190 ? 27.137 -27.955 -19.388 1.00 9.95 190 ILE A CA 1
ATOM 1459 C C . ILE A 1 190 ? 28.498 -28.557 -19.087 1.00 12.42 190 ILE A C 1
ATOM 1460 O O . ILE A 1 190 ? 29.537 -28.066 -19.553 1.00 11.55 190 ILE A O 1
ATOM 1465 N N . GLY A 1 191 ? 28.515 -29.628 -18.314 1.00 12.08 191 GLY A N 1
ATOM 1466 C CA . GLY A 1 191 ? 29.755 -30.231 -17.893 1.00 15.60 191 GLY A CA 1
ATOM 1467 C C . GLY A 1 191 ? 30.344 -29.498 -16.709 1.00 12.69 191 GLY A C 1
ATOM 1468 O O . GLY A 1 191 ? 29.849 -28.467 -16.254 1.00 10.31 191 GLY A O 1
ATOM 1469 N N . HIS A 1 192 ? 31.427 -30.062 -16.188 1.00 13.75 192 HIS A N 1
ATOM 1470 C CA . HIS A 1 192 ? 32.069 -29.499 -15.008 1.00 10.37 192 HIS A CA 1
ATOM 1471 C C . HIS A 1 192 ? 32.866 -28.243 -15.334 1.00 11.91 192 HIS A C 1
ATOM 1472 O O . HIS A 1 192 ? 33.327 -28.026 -16.456 1.00 11.80 192 HIS A O 1
ATOM 1479 N N . ILE A 1 193 ? 33.026 -27.411 -14.308 1.00 10.95 193 ILE A N 1
ATOM 1480 C CA . ILE A 1 193 ? 33.889 -26.247 -14.398 1.00 10.99 193 ILE A CA 1
ATOM 1481 C C . ILE A 1 193 ? 35.336 -26.705 -14.509 1.00 12.04 193 ILE A C 1
ATOM 1482 O O . ILE A 1 193 ? 35.795 -27.569 -13.752 1.00 13.48 193 ILE A O 1
ATOM 1487 N N . LYS A 1 194 ? 36.049 -26.145 -15.477 1.00 11.22 194 LYS A N 1
ATOM 1488 C CA . LYS A 1 194 ? 37.486 -26.321 -15.627 1.00 11.88 194 LYS A CA 1
ATOM 1489 C C . LYS A 1 194 ? 38.239 -25.271 -14.826 1.00 16.79 194 LYS A C 1
ATOM 1490 O O . LYS A 1 194 ? 39.278 -25.557 -14.223 1.00 15.54 194 LYS A O 1
ATOM 1496 N N . LYS A 1 195 ? 37.703 -24.057 -14.792 1.00 12.50 195 LYS A N 1
ATOM 1497 C CA . LYS A 1 195 ? 38.353 -22.955 -14.096 1.00 11.58 195 LYS A CA 1
ATOM 1498 C C . LYS A 1 195 ? 37.298 -21.911 -13.790 1.00 13.07 195 LYS A C 1
ATOM 1499 O O . LYS A 1 195 ? 36.493 -21.577 -14.659 1.00 10.97 195 LYS A O 1
ATOM 1505 N N . LEU A 1 196 ? 37.291 -21.419 -12.559 1.00 13.51 196 LEU A N 1
ATOM 1506 C CA . LEU A 1 196 ? 36.510 -20.245 -12.190 1.00 11.18 196 LEU A CA 1
ATOM 1507 C C . LEU A 1 196 ? 37.474 -19.245 -11.577 1.00 16.23 196 LEU A C 1
ATOM 1508 O O . LEU A 1 196 ? 38.159 -19.561 -10.600 1.00 17.58 196 LEU A O 1
ATOM 1513 N N . LYS A 1 197 ? 37.552 -18.056 -12.162 1.00 13.78 197 LYS A N 1
ATOM 1514 C CA . LYS A 1 197 ? 38.544 -17.069 -11.763 1.00 12.17 197 LYS A CA 1
ATOM 1515 C C . LYS A 1 197 ? 37.834 -15.818 -11.282 1.00 12.18 197 LYS A C 1
ATOM 1516 O O . LYS A 1 197 ? 36.982 -15.279 -11.993 1.00 12.38 197 LYS A O 1
ATOM 1522 N N . ARG A 1 198 ? 38.174 -15.366 -10.076 1.00 10.92 198 ARG A N 1
ATOM 1523 C CA . ARG A 1 198 ? 37.599 -14.154 -9.517 1.00 11.88 198 ARG A CA 1
ATOM 1524 C C . ARG A 1 198 ? 38.640 -13.048 -9.625 1.00 12.02 198 ARG A C 1
ATOM 1525 O O . ARG A 1 198 ? 39.827 -13.289 -9.397 1.00 12.62 198 ARG A O 1
ATOM 1533 N N . SER A 1 199 ? 38.195 -11.843 -9.978 1.00 10.94 199 SER A N 1
ATOM 1534 C CA . SER A 1 199 ? 39.064 -10.678 -9.928 1.00 12.82 199 SER A CA 1
ATOM 1535 C C . SER A 1 199 ? 38.273 -9.477 -9.429 1.00 13.51 199 SER A C 1
ATOM 1536 O O . SER A 1 199 ? 37.053 -9.389 -9.613 1.00 14.32 199 SER A O 1
ATOM 1539 N N . SER A 1 200 ? 38.979 -8.548 -8.794 1.00 9.68 200 SER A N 1
ATOM 1540 C CA . SER A 1 200 ? 38.352 -7.302 -8.380 1.00 11.97 200 SER A CA 1
ATOM 1541 C C . SER A 1 200 ? 38.373 -6.324 -9.546 1.00 13.49 200 SER A C 1
ATOM 1542 O O . SER A 1 200 ? 39.420 -6.130 -10.177 1.00 12.99 200 SER A O 1
ATOM 1545 N N . ILE A 1 201 ? 37.215 -5.727 -9.851 1.00 10.39 201 ILE A N 1
ATOM 1546 C CA . ILE A 1 201 ? 37.115 -4.735 -10.918 1.00 10.83 201 ILE A CA 1
ATOM 1547 C C . ILE A 1 201 ? 36.616 -3.392 -10.400 1.00 14.40 201 ILE A C 1
ATOM 1548 O O . ILE A 1 201 ? 36.264 -2.515 -11.190 1.00 16.93 201 ILE A O 1
ATOM 1553 N N . GLY A 1 202 ? 36.608 -3.207 -9.091 1.00 11.47 202 GLY A N 1
ATOM 1554 C CA . GLY A 1 202 ? 36.115 -1.990 -8.480 1.00 10.20 202 GLY A CA 1
ATOM 1555 C C . GLY A 1 202 ? 35.711 -2.287 -7.058 1.00 11.18 202 GLY A C 1
ATOM 1556 O O . GLY A 1 202 ? 35.646 -3.437 -6.642 1.00 13.37 202 GLY A O 1
ATOM 1557 N N . ARG A 1 203 ? 35.4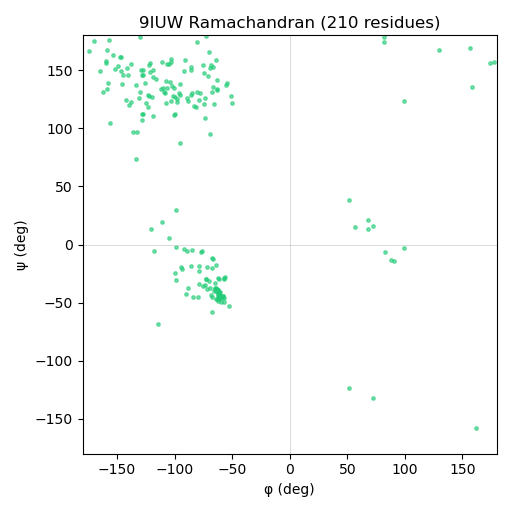49 -1.227 -6.298 1.00 14.37 203 ARG A N 1
ATOM 1558 C CA . ARG A 1 203 ? 35.046 -1.449 -4.906 1.00 12.97 203 ARG A CA 1
ATOM 1559 C C . ARG A 1 203 ? 33.697 -2.157 -4.868 1.00 11.29 203 ARG A C 1
ATOM 1560 O O . ARG A 1 203 ? 32.700 -1.644 -5.392 1.00 14.28 203 ARG A O 1
ATOM 1568 N N . GLY A 1 204 ? 33.659 -3.333 -4.241 1.00 12.31 204 GLY A N 1
ATOM 1569 C CA . GLY A 1 204 ? 32.432 -4.097 -4.187 1.00 14.38 204 GLY A CA 1
ATOM 1570 C C . GLY A 1 204 ? 31.974 -4.654 -5.515 1.00 12.62 204 GLY A C 1
ATOM 1571 O O . GLY A 1 204 ? 30.818 -5.061 -5.639 1.00 12.85 204 GLY A O 1
ATOM 1572 N N . LYS A 1 205 ? 32.835 -4.642 -6.521 1.00 12.23 205 LYS A N 1
ATOM 1573 C CA . LYS A 1 205 ? 32.529 -5.172 -7.843 1.00 10.48 205 LYS A CA 1
ATOM 1574 C C . LYS A 1 205 ? 33.549 -6.250 -8.170 1.00 11.36 205 LYS A C 1
ATOM 1575 O O . LYS A 1 205 ? 34.760 -6.040 -8.009 1.00 10.26 205 LYS A O 1
ATOM 1579 N N . GLN A 1 206 ? 33.055 -7.423 -8.561 1.00 8.98 206 GLN A N 1
ATOM 1580 C CA . GLN A 1 206 ? 33.889 -8.599 -8.742 1.00 9.34 206 GLN A CA 1
ATOM 1581 C C . GLN A 1 206 ? 33.544 -9.273 -10.056 1.00 11.63 206 GLN A C 1
ATOM 1582 O O . GLN A 1 206 ? 32.364 -9.420 -10.395 1.00 13.41 206 GLN A O 1
ATOM 1588 N N . ARG A 1 207 ? 34.569 -9.690 -10.785 1.00 10.33 207 ARG A N 1
ATOM 1589 C CA . ARG A 1 207 ? 34.376 -10.432 -12.031 1.00 9.61 207 ARG A CA 1
ATOM 1590 C C . ARG A 1 207 ? 34.597 -11.919 -11.799 1.00 10.33 207 ARG A C 1
ATOM 1591 O O . ARG A 1 207 ? 35.638 -12.314 -11.276 1.00 10.23 207 ARG A O 1
ATOM 1599 N N . LEU A 1 208 ? 33.630 -12.738 -12.212 1.00 10.10 208 LEU A N 1
ATOM 1600 C CA . LEU A 1 208 ? 33.779 -14.190 -12.262 1.00 10.60 208 LEU A CA 1
ATOM 1601 C C . LEU A 1 208 ? 33.899 -14.599 -13.724 1.00 12.74 208 LEU A C 1
ATOM 1602 O O . LEU A 1 208 ? 33.001 -14.313 -14.521 1.00 13.19 208 LEU A O 1
ATOM 1607 N N . GLU A 1 209 ? 34.993 -15.261 -14.075 1.00 9.70 209 GLU A N 1
ATOM 1608 C CA . GLU A 1 209 ? 35.142 -15.837 -15.405 1.00 11.27 209 GLU A CA 1
ATOM 1609 C C . GLU A 1 209 ? 35.134 -17.355 -15.307 1.00 11.04 209 GLU A C 1
ATOM 1610 O O . GLU A 1 209 ? 35.837 -17.934 -14.478 1.00 12.20 209 GLU A O 1
ATOM 1616 N N . ILE A 1 210 ? 34.364 -17.991 -16.182 1.00 10.46 210 ILE A N 1
ATOM 1617 C CA . ILE A 1 210 ? 34.090 -19.416 -16.097 1.00 13.79 210 ILE A CA 1
ATOM 1618 C C . ILE A 1 210 ? 34.506 -20.083 -17.403 1.00 10.39 210 ILE A C 1
ATOM 1619 O O . ILE A 1 210 ? 34.133 -19.627 -18.490 1.00 9.80 210 ILE A O 1
ATOM 1624 N N . TRP A 1 211 ? 35.307 -21.141 -17.285 1.00 9.21 211 TRP A N 1
ATOM 1625 C CA . TRP A 1 211 ? 35.699 -22.017 -18.387 1.00 11.67 211 TRP A CA 1
ATOM 1626 C C . TRP A 1 211 ? 35.141 -23.402 -18.101 1.00 11.65 211 TRP A C 1
ATOM 1627 O O . TRP A 1 211 ? 35.143 -23.843 -16.949 1.00 10.50 211 TRP A O 1
ATOM 1638 N N . LEU A 1 212 ? 34.682 -24.092 -19.142 1.00 12.81 212 LEU A N 1
ATOM 1639 C CA . LEU A 1 212 ? 34.105 -25.422 -18.986 1.00 13.22 212 LEU A CA 1
ATOM 1640 C C . LEU A 1 212 ? 35.060 -26.487 -19.500 1.00 12.28 212 LEU A C 1
ATOM 1641 O O . LEU A 1 212 ? 35.897 -26.237 -20.369 1.00 12.04 212 LEU A O 1
ATOM 1646 N N . GLU A 1 213 ? 34.905 -27.694 -18.973 1.00 13.52 213 GLU A N 1
ATOM 1647 C CA . GLU A 1 213 ? 35.746 -28.800 -19.400 1.00 13.41 213 GLU A CA 1
ATOM 1648 C C . GLU A 1 213 ? 35.497 -29.093 -20.874 1.00 22.58 213 GLU A C 1
ATOM 1649 O O . GLU A 1 213 ? 36.434 -29.507 -21.564 1.00 22.52 213 GLU A O 1
#

Nearest PDB structures (foldseek):
  2e1b-assembly1_A  TM=9.810E-01  e=3.619E-37  Pyrococcus horikoshii
  2zzg-assembly1_A  TM=9.486E-01  e=5.190E-24  Pyrococcus horikoshii
  2zze-assembly2_B  TM=9.458E-01  e=2.883E-23  Pyrococcus horikoshii
  3kew-assembly2_B  TM=8.797E-01  e=1.165E-20  Clostridium perfringens ATCC 13124
  3kew-assembly1_A  TM=8.774E-01  e=6.113E-20  Clostridium perfringens ATCC 13124

Solvent-accessible surface area: 9719 Å² total; per-residue (Å²): 50,132,36,12,2,39,106,64,20,81,62,61,104,23,68,7,35,3,92,89,46,70,74,87,0,0,13,0,60,42,0,0,0,6,5,85,28,52,36,1,29,39,0,121,4,95,0,76,66,12,79,7,84,50,0,80,95,46,123,86,30,47,0,27,0,27,4,133,104,61,111,78,14,47,89,63,51,89,3,61,2,105,4,34,65,77,21,1,59,32,0,0,39,2,5,0,0,1,6,0,0,25,11,0,0,40,69,49,12,22,80,78,95,23,79,70,86,22,45,6,16,70,85,104,61,0,76,0,7,0,15,33,116,87,65,1,77,81,57,63,76,51,1,44,121,46,0,28,142,35,7,92,85,12,14,65,15,47,67,84,124,105,74,106,41,20,52,2,40,2,81,124,39,54,60,23,70,32,25,0,1,9,2,56,46,0,56,53,0,11,65,19,140,98,6,93,50,36,72,71,33,234,30,58,3,72,2,20,0,33,15,123

Organism: Pyrococcus furiosus (strain ATCC 43587 / DSM 3638 / JCM 8422 / Vc1) (NCBI:txid186497)

Radius of gyration: 18.77 Å; Cα contacts (8 Å, |Δi|>4): 464; chains: 1; bounding box: 33×33×57 Å

InterPro domains:
  IPR009000 Translation protein, beta-barrel domain superfamily [SSF50447] (1-83)
  IPR012947 Threonyl/alanyl tRNA synthetase, SAD [PF07973] (170-209)
  IPR012947 Threonyl/alanyl tRNA synthetase, SAD [SM00863] (166-209)
  IPR018163 Threonyl/alanyl tRNA synthetase, class II-like, putative editing domain superfamily [SSF55186] (85-211)
  IPR018164 Alanyl-tRNA synthetase, class IIc, N-terminal [PF01411] (13-87)
  IPR018165 Alanyl-tRNA synthetase, class IIc, core domain [PS50860] (1-214)
  IPR051335 Alanyl-tRNA Editing Enzymes [PTHR43462] (2-200)

Foldseek 3Di:
DAEVCVVPVPPFKDKWFFADDDDLKTFTPYDPWAADFQQQHIWWWDKQNWTWDHWHADPVGTIITRTPDSPPDDGGDMIMTGTPVLQSLLSQLQVVLVVLLVLLCCVVQNVPQKAFPDWHDGSFKIKTKMQHADQCVVVVVVSQVVLQVCLVVKFFWDWDDDPPWIWIDTHPTDIDTGDGHHDGMSVSSAGWPDWDWDDPDRRMIMIMTGHD

Secondary structure (DSSP, 8-state):
-EEHHHH-TT--EEEEEEEEE-SSEEEESEE-PPPSBTTBPPPPEEETTEEEEEEEE-TTS-EEEEES--TT--TT-EEEEEE-HHHHHHHHHHHHHHHHHHHHHHHHH-TTSSEEEEEEE-SS-EEEEEE-SS-GGGTHHHHHHHHHHHHHH--BEEEEEETTEEEEEETTS--EE--S---SBGGGT--EEEEEEEEEETTEEEEEEEE-

Sequence (212 aa):
TRLLYYEDAYLKEAKAKVLEVKDNALLLDQTIFYPTGGGQPHDRGWINGVEVLDVYKDEEGNVWHVVKELEKFKPGDEVELKLDWEYRYKLMRIHSALHLLENVLDQILGKGNWEVVGSGMTHEKGRLDVGYPENLNAYKEKIIELFNRYVDEGGEIKIWWEGEKRYTQIRDFDPIPCGGTHVKDIREIGHIKKLKRSSIGRGKQRLEIWLE

B-factor: mean 16.87, std 5.82, range [7.97, 56.49]